Protein AF-A0A1B6K3F5-F1 (afdb_monomer_lite)

pLDDT: mean 73.96, std 19.33, range [26.72, 96.75]

InterPro domains:
  IPR009622 NADH dehydrogenase [ubiquinone] 1 alpha subcomplex assembly factor 4 [PF06784] (6-171)
  IPR009622 NADH dehydrogenase [ubiquinone] 1 alpha subcomplex assembly factor 4 [PTHR13338] (10-179)

Foldseek 3Di:
DVVVVVVVCVVVVVVVVCPPVVVVVCVQVVDPDHDDDDDDVVVVVVVVVCVVVVHDPVVVVDDDPVVVVVVVVDDDDDDPPHDPPVPPQDPVDHDPPDPDDQPDAPPNHDDDPPPDADQQDDDPVLLVVLLVVCVVCVPCSPLVVSCVVRVHDSVVSVVSNVPVHDDDPPPDDPDDPCVNDDPLVVLVVVQVVCPVDDDDPSVVVNVVVVVVCVVVDDPPDPPDDDDDPDDDDDDDDDDDDDDDDDDDD

Structure (mmCIF, N/CA/C/O backbone):
data_AF-A0A1B6K3F5-F1
#
_entry.id   AF-A0A1B6K3F5-F1
#
loop_
_atom_site.group_PDB
_atom_site.id
_atom_site.type_symbol
_atom_site.label_atom_id
_atom_site.label_alt_id
_atom_site.label_comp_id
_atom_site.label_asym_id
_atom_site.label_entity_id
_atom_site.label_seq_id
_atom_site.pdbx_PDB_ins_code
_atom_site.Cartn_x
_atom_site.Cartn_y
_atom_site.Cartn_z
_atom_site.occupancy
_atom_site.B_iso_or_equiv
_atom_site.auth_seq_id
_atom_site.auth_comp_id
_atom_site.auth_asym_id
_atom_site.auth_atom_id
_atom_site.pdbx_PDB_model_num
ATOM 1 N N . MET A 1 1 ? 7.261 36.606 -64.149 1.00 55.91 1 MET A N 1
ATOM 2 C CA . MET A 1 1 ? 8.395 37.336 -63.534 1.00 55.91 1 MET A CA 1
ATOM 3 C C . MET A 1 1 ? 8.902 36.690 -62.243 1.00 55.91 1 MET A C 1
ATOM 5 O O . MET A 1 1 ? 10.026 36.209 -62.266 1.00 55.91 1 MET A O 1
ATOM 9 N N . GLY A 1 2 ? 8.115 36.614 -61.157 1.00 60.56 2 GLY A N 1
ATOM 10 C CA . GLY A 1 2 ? 8.605 36.194 -59.825 1.00 60.56 2 GLY A CA 1
ATOM 11 C C . GLY A 1 2 ? 9.471 34.922 -59.779 1.00 60.56 2 GLY A C 1
ATOM 12 O O . GLY A 1 2 ? 10.604 34.981 -59.314 1.00 60.56 2 GLY A O 1
ATOM 13 N N . GLN A 1 3 ? 8.996 33.803 -60.342 1.00 62.81 3 GLN A N 1
ATOM 14 C CA . GLN A 1 3 ? 9.706 32.509 -60.289 1.00 62.81 3 GLN A CA 1
ATOM 15 C C . GLN A 1 3 ? 11.124 32.530 -60.895 1.00 62.81 3 GLN A C 1
ATOM 17 O O . GLN A 1 3 ? 11.999 31.801 -60.431 1.00 62.81 3 GLN A O 1
ATOM 22 N N . ILE A 1 4 ? 11.376 33.367 -61.909 1.00 68.50 4 ILE A N 1
ATOM 23 C CA . ILE A 1 4 ? 12.692 33.463 -62.567 1.00 68.50 4 ILE A CA 1
ATOM 24 C C . ILE A 1 4 ? 13.690 34.168 -61.639 1.00 68.50 4 ILE A C 1
ATOM 26 O O . ILE A 1 4 ? 14.816 33.702 -61.473 1.00 68.50 4 ILE A O 1
ATOM 30 N N . ILE A 1 5 ? 13.248 35.236 -60.969 1.00 68.69 5 ILE A N 1
ATOM 31 C CA . ILE A 1 5 ? 14.051 35.998 -60.003 1.00 68.69 5 ILE A CA 1
ATOM 32 C C . ILE A 1 5 ? 14.407 35.108 -58.805 1.00 68.69 5 ILE A C 1
ATOM 34 O O . ILE A 1 5 ? 15.572 35.038 -58.419 1.00 68.69 5 ILE A O 1
ATOM 38 N N . THR A 1 6 ? 13.439 34.351 -58.272 1.00 71.31 6 THR A N 1
ATOM 39 C CA . THR A 1 6 ? 13.687 33.387 -57.186 1.00 71.31 6 THR A CA 1
ATOM 40 C C . THR A 1 6 ? 14.697 32.313 -57.597 1.00 71.31 6 THR A C 1
ATOM 42 O O . THR A 1 6 ? 15.568 31.961 -56.804 1.00 71.31 6 THR A O 1
ATOM 45 N N . LYS A 1 7 ? 14.630 31.817 -58.842 1.00 70.25 7 LYS A N 1
ATOM 46 C CA . LYS A 1 7 ? 15.559 30.798 -59.350 1.00 70.25 7 LYS A CA 1
ATOM 47 C C . LYS A 1 7 ? 16.989 31.337 -59.456 1.00 70.25 7 LYS A C 1
ATOM 49 O O . LYS A 1 7 ? 17.898 30.707 -58.921 1.00 70.25 7 LYS A O 1
ATOM 54 N N . ILE A 1 8 ? 17.178 32.522 -60.044 1.00 74.38 8 ILE A N 1
ATOM 55 C CA . ILE A 1 8 ? 18.494 33.180 -60.155 1.00 74.38 8 ILE A CA 1
ATOM 56 C C . ILE A 1 8 ? 19.080 33.461 -58.762 1.00 74.38 8 ILE A C 1
ATOM 58 O O . ILE A 1 8 ? 20.226 33.102 -58.498 1.00 74.38 8 ILE A O 1
ATOM 62 N N . TYR A 1 9 ? 18.275 34.006 -57.843 1.00 76.44 9 TYR A N 1
ATOM 63 C CA . TYR A 1 9 ? 18.686 34.241 -56.455 1.00 76.44 9 TYR A CA 1
ATOM 64 C C . TYR A 1 9 ? 19.071 32.941 -55.731 1.00 76.44 9 TYR A C 1
ATOM 66 O O . TYR A 1 9 ? 20.056 32.903 -55.000 1.00 76.44 9 TYR A O 1
ATOM 74 N N . SER A 1 10 ? 18.338 31.844 -55.957 1.00 69.56 10 SER A N 1
ATOM 75 C CA . SER A 1 10 ? 18.656 30.551 -55.338 1.00 69.56 10 SER A CA 1
ATOM 76 C C . SER A 1 10 ? 19.972 29.940 -55.838 1.00 69.56 10 SER A C 1
ATOM 78 O O . SER A 1 10 ? 20.641 29.248 -55.071 1.00 69.56 10 SER A O 1
ATOM 80 N N . MET A 1 11 ? 20.365 30.211 -57.089 1.00 72.88 11 MET A N 1
ATOM 81 C CA . MET A 1 11 ? 21.622 29.725 -57.669 1.00 72.88 11 MET A CA 1
ATOM 82 C C . MET A 1 11 ? 22.825 30.475 -57.084 1.00 72.88 11 MET A C 1
ATOM 84 O O . MET A 1 11 ? 23.716 29.843 -56.519 1.00 72.88 11 MET A O 1
ATOM 88 N N . THR A 1 12 ? 22.803 31.811 -57.096 1.00 75.06 12 THR A N 1
ATOM 89 C CA . THR A 1 12 ? 23.897 32.628 -56.539 1.00 75.06 12 THR A CA 1
ATOM 90 C C . THR A 1 12 ? 24.011 32.481 -55.017 1.00 75.06 12 THR A C 1
ATOM 92 O O . THR A 1 12 ? 25.109 32.343 -54.478 1.00 75.06 12 THR A O 1
ATOM 95 N N . ALA A 1 13 ? 22.884 32.393 -54.298 1.00 74.88 13 ALA A N 1
ATOM 96 C CA . ALA A 1 13 ? 22.885 32.116 -52.861 1.00 74.88 13 ALA A CA 1
ATOM 97 C C . ALA A 1 13 ? 23.432 30.719 -52.514 1.00 74.88 13 ALA A C 1
ATOM 99 O O . ALA A 1 13 ? 23.876 30.505 -51.382 1.00 74.88 13 ALA A O 1
ATOM 100 N N . ARG A 1 14 ? 23.411 29.760 -53.453 1.00 68.62 14 ARG A N 1
ATOM 101 C CA . ARG A 1 14 ? 24.059 28.456 -53.273 1.00 68.62 14 ARG A CA 1
ATOM 102 C C . ARG A 1 14 ? 25.571 28.622 -53.308 1.00 68.62 14 ARG A C 1
ATOM 104 O O . ARG A 1 14 ? 26.219 28.239 -52.344 1.00 68.62 14 ARG A O 1
ATOM 111 N N . GLU A 1 15 ? 26.104 29.243 -54.355 1.00 70.94 15 GLU A N 1
ATOM 112 C CA . GLU A 1 15 ? 27.545 29.461 -54.557 1.00 70.94 15 GLU A CA 1
ATOM 113 C C . GLU A 1 15 ? 28.192 30.198 -53.375 1.00 70.94 15 GLU A C 1
ATOM 115 O O . GLU A 1 15 ? 29.193 29.730 -52.837 1.00 70.94 15 GLU A O 1
ATOM 120 N N . VAL A 1 16 ? 27.556 31.258 -52.861 1.00 73.06 16 VAL A N 1
ATOM 121 C CA . VAL A 1 16 ? 28.041 31.980 -51.666 1.00 73.06 16 VAL A CA 1
ATOM 122 C C . VAL A 1 16 ? 28.039 31.093 -50.410 1.00 73.06 16 VAL A C 1
ATOM 124 O O . VAL A 1 16 ? 28.971 31.150 -49.609 1.00 73.06 16 VAL A O 1
ATOM 127 N N . LYS A 1 17 ? 27.041 30.214 -50.237 1.00 68.31 17 LYS A N 1
ATOM 128 C CA . LYS A 1 17 ? 27.015 29.225 -49.137 1.00 68.31 17 LYS A CA 1
ATOM 129 C C . LYS A 1 17 ? 28.024 28.084 -49.324 1.00 68.31 17 LYS A C 1
ATOM 131 O O . LYS A 1 17 ? 28.327 27.397 -48.348 1.00 68.31 17 LYS A O 1
ATOM 136 N N . MET A 1 18 ? 28.501 27.858 -50.551 1.00 70.00 18 MET A N 1
ATOM 137 C CA . MET A 1 18 ? 29.489 26.830 -50.894 1.00 70.00 18 MET A CA 1
ATOM 138 C C . MET A 1 18 ? 30.945 27.320 -50.722 1.00 70.00 18 MET A C 1
ATOM 140 O O . MET A 1 18 ? 31.882 26.531 -50.856 1.00 70.00 18 MET A O 1
ATOM 144 N N . VAL A 1 19 ? 31.172 28.592 -50.374 1.00 74.38 19 VAL A N 1
ATOM 145 C CA . VAL A 1 19 ? 32.518 29.094 -50.058 1.00 74.38 19 VAL A CA 1
ATOM 146 C C . VAL A 1 19 ? 33.073 28.357 -48.831 1.00 74.38 19 VAL A C 1
ATOM 148 O O . VAL A 1 19 ? 32.431 28.288 -47.782 1.00 74.38 19 VAL A O 1
ATOM 151 N N . ASN A 1 20 ? 34.298 27.831 -48.955 1.00 76.94 20 ASN A N 1
ATOM 152 C CA . ASN A 1 20 ? 35.028 27.124 -47.894 1.00 76.94 20 ASN A CA 1
ATOM 153 C C . ASN A 1 20 ? 34.432 25.751 -47.478 1.00 76.94 20 ASN A C 1
ATOM 155 O O . ASN A 1 20 ? 34.662 25.308 -46.349 1.00 76.94 20 ASN A O 1
ATOM 159 N N . ILE A 1 21 ? 33.703 25.050 -48.371 1.00 84.50 21 ILE A N 1
ATOM 160 C CA . ILE A 1 21 ? 33.312 23.638 -48.141 1.00 84.50 21 ILE A CA 1
ATOM 161 C C . ILE A 1 21 ? 34.539 22.767 -47.920 1.00 84.50 21 ILE A C 1
ATOM 163 O O . ILE A 1 21 ? 34.519 21.968 -46.997 1.00 84.50 21 ILE A O 1
ATOM 167 N N . GLU A 1 22 ? 35.583 22.911 -48.738 1.00 82.69 22 GLU A N 1
ATOM 168 C CA . GLU A 1 22 ? 36.753 22.024 -48.722 1.00 82.69 22 GLU A CA 1
ATOM 169 C C . GLU A 1 22 ? 37.370 21.951 -47.326 1.00 82.69 22 GLU A C 1
ATOM 171 O O . GLU A 1 22 ? 37.410 20.873 -46.745 1.00 82.69 22 GLU A O 1
ATOM 176 N N . ARG A 1 23 ? 37.677 23.097 -46.702 1.00 86.38 23 ARG A N 1
ATOM 177 C CA . ARG A 1 23 ? 38.170 23.137 -45.313 1.00 86.38 23 ARG A CA 1
ATOM 178 C C . ARG A 1 23 ? 37.159 22.620 -44.285 1.00 86.38 23 ARG A C 1
ATOM 180 O O . ARG A 1 23 ? 37.555 22.142 -43.225 1.00 86.38 23 ARG A O 1
ATOM 187 N N . ARG A 1 24 ? 35.847 22.727 -44.541 1.00 86.81 24 ARG A N 1
ATOM 188 C CA . ARG A 1 24 ? 34.804 22.171 -43.655 1.00 86.81 24 ARG A CA 1
ATOM 189 C C . ARG A 1 24 ? 34.718 20.647 -43.785 1.00 86.81 24 ARG A C 1
ATOM 191 O O . ARG A 1 24 ? 34.547 19.982 -42.770 1.00 86.81 24 ARG A O 1
ATOM 198 N N . ALA A 1 25 ? 34.839 20.117 -44.999 1.00 89.25 25 ALA A N 1
ATOM 199 C CA . ALA A 1 25 ? 34.876 18.692 -45.294 1.00 89.25 25 ALA A CA 1
ATOM 200 C C . ALA A 1 25 ? 36.170 18.080 -44.751 1.00 89.25 25 ALA A C 1
ATOM 202 O O . ALA A 1 25 ? 36.101 17.152 -43.959 1.00 89.25 25 ALA A O 1
ATOM 203 N N . GLU A 1 26 ? 37.323 18.676 -45.055 1.00 89.56 26 GLU A N 1
ATOM 204 C CA . GLU A 1 26 ? 38.632 18.325 -44.503 1.00 89.56 26 GLU A CA 1
ATOM 205 C C . GLU A 1 26 ? 38.601 18.303 -42.970 1.00 89.56 26 GLU A C 1
ATOM 207 O O . GLU A 1 26 ? 38.952 17.289 -42.386 1.00 89.56 26 GLU A O 1
ATOM 212 N N . LYS A 1 27 ? 38.062 19.335 -42.299 1.00 88.69 27 LYS A N 1
ATOM 213 C CA . LYS A 1 27 ? 37.898 19.376 -40.827 1.00 88.69 27 LYS A CA 1
ATOM 214 C C . LYS A 1 27 ? 36.975 18.288 -40.246 1.00 88.69 27 LYS A C 1
ATOM 216 O O . LYS A 1 27 ? 36.971 18.077 -39.031 1.00 88.69 27 LYS A O 1
ATOM 221 N N . VAL A 1 28 ? 36.142 17.642 -41.060 1.00 86.75 28 VAL A N 1
ATOM 222 C CA . VAL A 1 28 ? 35.282 16.523 -40.636 1.00 86.75 28 VAL A CA 1
ATOM 223 C C . VAL A 1 28 ? 35.918 15.177 -40.988 1.00 86.75 28 VAL A C 1
ATOM 225 O O . VAL A 1 28 ? 35.849 14.265 -40.173 1.00 86.75 28 VAL A O 1
ATOM 228 N N . ILE A 1 29 ? 36.566 15.077 -42.150 1.00 87.31 29 ILE A N 1
ATOM 229 C CA . ILE A 1 29 ? 37.238 13.879 -42.673 1.00 87.31 29 ILE A CA 1
ATOM 230 C C . ILE A 1 29 ? 38.567 13.615 -41.947 1.00 87.31 29 ILE A C 1
ATOM 232 O O . ILE A 1 29 ? 38.922 12.462 -41.743 1.00 87.31 29 ILE A O 1
ATOM 236 N N . SER A 1 30 ? 39.279 14.655 -41.499 1.00 89.44 30 SER A N 1
ATOM 237 C CA . SER A 1 30 ? 40.531 14.540 -40.733 1.00 89.44 30 SER A CA 1
ATOM 238 C C . SER A 1 30 ? 40.339 14.131 -39.269 1.00 89.44 30 SER A C 1
ATOM 240 O O . SER A 1 30 ? 41.313 14.032 -38.525 1.00 89.44 30 SER A O 1
ATOM 242 N N . LYS A 1 31 ? 39.096 13.901 -38.831 1.00 89.94 31 LYS A N 1
ATOM 243 C CA . LYS A 1 31 ? 38.807 13.329 -37.517 1.00 89.94 31 LYS A CA 1
ATOM 244 C C . LYS A 1 31 ? 38.798 11.809 -37.624 1.00 89.94 31 LYS A C 1
ATOM 246 O O . LYS A 1 31 ? 37.964 11.265 -38.341 1.00 89.94 31 LYS A O 1
ATOM 251 N N . ASP A 1 32 ? 39.605 11.136 -36.806 1.00 89.25 32 ASP A N 1
ATOM 252 C CA . ASP A 1 32 ? 39.635 9.665 -36.716 1.00 89.25 32 ASP A CA 1
ATOM 253 C C . ASP A 1 32 ? 38.254 9.036 -36.469 1.00 89.25 32 ASP A C 1
ATOM 255 O O . ASP A 1 32 ? 37.999 7.891 -36.845 1.00 89.25 32 ASP A O 1
ATOM 259 N N . LYS A 1 33 ? 37.355 9.772 -35.800 1.00 86.69 33 LYS A N 1
ATOM 260 C CA . LYS A 1 33 ? 35.967 9.374 -35.547 1.00 86.69 33 LYS A CA 1
ATOM 261 C C . LYS A 1 33 ? 35.017 10.565 -35.721 1.00 86.69 33 LYS A C 1
ATOM 263 O O . LYS A 1 33 ? 35.361 11.684 -35.320 1.00 86.69 33 LYS A O 1
ATOM 268 N N . PRO A 1 34 ? 33.801 10.352 -36.260 1.00 85.31 34 PRO A N 1
ATOM 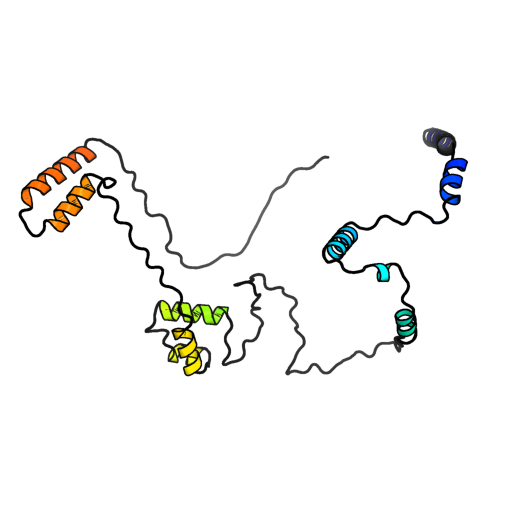269 C CA . PRO A 1 34 ? 32.770 11.381 -36.267 1.00 85.31 34 PRO A CA 1
ATOM 270 C C . PRO A 1 34 ? 32.393 11.765 -34.830 1.00 85.31 34 PRO A C 1
ATOM 272 O O . PRO A 1 34 ? 32.440 10.944 -33.914 1.00 85.31 34 PRO A O 1
ATOM 275 N N . THR A 1 35 ? 31.992 13.019 -34.629 1.00 84.31 35 THR A N 1
ATOM 276 C CA . THR A 1 35 ? 31.426 13.457 -33.345 1.00 84.31 35 THR A CA 1
ATOM 277 C C . THR A 1 35 ? 30.119 12.705 -33.080 1.00 84.31 35 THR A C 1
ATOM 279 O O . THR A 1 35 ? 29.267 12.711 -33.974 1.00 84.31 35 THR A O 1
ATOM 282 N N . PRO A 1 36 ? 29.938 12.082 -31.900 1.00 84.31 36 PRO A N 1
ATOM 283 C CA . PRO A 1 36 ? 28.708 11.371 -31.572 1.00 84.31 36 PRO A CA 1
ATOM 284 C C . PRO A 1 36 ? 27.509 12.327 -31.552 1.00 84.31 36 PRO A C 1
ATOM 286 O O . PRO A 1 36 ? 27.660 13.539 -31.372 1.00 84.31 36 PRO A O 1
ATOM 289 N N . ALA A 1 37 ? 26.313 11.773 -31.745 1.00 89.25 37 ALA A N 1
ATOM 290 C CA . ALA A 1 37 ? 25.075 12.533 -31.636 1.00 89.25 37 ALA A CA 1
ATOM 291 C C . ALA A 1 37 ? 24.885 13.069 -30.199 1.00 89.25 37 ALA A C 1
ATOM 293 O O . ALA A 1 37 ? 25.296 12.403 -29.245 1.00 89.25 37 ALA A O 1
ATOM 294 N N . PRO A 1 38 ? 24.260 14.248 -30.019 1.00 91.06 38 PRO A N 1
ATOM 295 C CA . PRO A 1 38 ? 23.901 14.735 -28.692 1.00 91.06 38 PRO A CA 1
ATOM 296 C C . PRO A 1 38 ? 22.903 13.781 -28.022 1.00 91.06 38 PRO A C 1
ATOM 298 O O . PRO A 1 38 ? 22.001 13.251 -28.672 1.00 91.06 38 PRO A O 1
ATOM 301 N N . MET A 1 39 ? 23.064 13.576 -26.715 1.00 89.75 39 MET A N 1
ATOM 302 C CA . MET A 1 39 ? 22.190 12.710 -25.922 1.00 89.75 39 MET A CA 1
ATOM 303 C C . MET A 1 39 ? 20.899 13.434 -25.522 1.00 89.75 39 MET A C 1
ATOM 305 O O . MET A 1 39 ? 20.864 14.661 -25.416 1.00 89.75 39 MET A O 1
ATOM 309 N N . TYR A 1 40 ? 19.830 12.672 -25.290 1.00 95.00 40 TYR A N 1
ATOM 310 C CA . TYR A 1 40 ? 18.540 13.215 -24.862 1.00 95.00 40 TYR A CA 1
ATOM 311 C C . TYR A 1 40 ? 18.584 13.642 -23.375 1.00 95.00 40 TYR A C 1
ATOM 313 O O . TYR A 1 40 ? 19.223 12.959 -22.570 1.00 95.00 40 TYR A O 1
ATOM 321 N N . PRO A 1 41 ? 17.914 14.741 -22.965 1.00 94.19 41 PRO A N 1
ATOM 322 C CA . PRO A 1 41 ? 18.023 15.295 -21.612 1.00 94.19 41 PRO A CA 1
ATOM 323 C C . PRO A 1 41 ? 17.647 14.356 -20.455 1.00 94.19 41 PRO A C 1
ATOM 325 O O . PRO A 1 41 ? 18.186 14.545 -19.369 1.00 94.19 41 PRO A O 1
ATOM 328 N N . SER A 1 42 ? 16.769 13.355 -20.628 1.00 94.56 42 SER A N 1
ATOM 329 C CA . SER A 1 42 ? 16.527 12.377 -19.546 1.00 94.56 42 SER A CA 1
ATOM 330 C C . SER A 1 42 ? 17.732 11.459 -19.333 1.00 94.56 42 SER A C 1
ATOM 332 O O . SER A 1 42 ? 18.166 11.285 -18.201 1.00 94.56 42 SER A O 1
ATOM 334 N N . THR A 1 43 ? 18.344 10.971 -20.415 1.00 90.75 43 THR A N 1
ATOM 335 C CA . THR A 1 43 ? 19.534 10.111 -20.364 1.00 90.75 43 THR A CA 1
ATOM 336 C C . THR A 1 43 ? 20.733 10.833 -19.747 1.00 90.75 43 THR A C 1
ATOM 338 O O . THR A 1 43 ? 21.540 10.213 -19.065 1.00 90.75 43 THR A O 1
ATOM 341 N N . ILE A 1 44 ? 20.846 12.154 -19.940 1.00 91.88 44 ILE A N 1
ATOM 342 C CA . ILE A 1 44 ? 21.878 12.968 -19.277 1.00 91.88 44 ILE A CA 1
ATOM 343 C C . ILE A 1 44 ? 21.677 12.946 -17.753 1.00 91.88 44 ILE A C 1
ATOM 345 O O . ILE A 1 44 ? 22.614 12.608 -17.036 1.00 91.88 44 ILE A O 1
ATOM 349 N N . LYS A 1 45 ? 20.452 13.198 -17.268 1.00 93.81 45 LYS A N 1
ATOM 350 C CA . LYS A 1 45 ? 20.116 13.158 -15.831 1.00 93.81 45 LYS A CA 1
ATOM 351 C C . LYS A 1 45 ? 20.317 11.774 -15.208 1.00 93.81 45 LYS A C 1
ATOM 353 O O . LYS A 1 45 ? 20.779 11.663 -14.079 1.00 93.81 45 LYS A O 1
ATOM 358 N N . GLU A 1 46 ? 19.976 10.715 -15.939 1.00 92.06 46 GLU A N 1
ATOM 359 C CA . GLU A 1 46 ? 20.205 9.332 -15.504 1.00 92.06 46 GLU A CA 1
ATOM 360 C C . GLU A 1 46 ? 21.706 9.032 -15.374 1.00 92.06 46 GLU A C 1
ATOM 362 O O . GLU A 1 46 ? 22.136 8.480 -14.365 1.00 92.06 46 GLU A O 1
ATOM 367 N N . LEU A 1 47 ? 22.526 9.458 -16.342 1.00 89.94 47 LEU A N 1
ATOM 368 C CA . LEU A 1 47 ? 23.984 9.313 -16.272 1.00 89.94 47 LEU A CA 1
ATOM 369 C C . LEU A 1 47 ? 24.630 10.186 -15.188 1.00 89.94 47 LEU A C 1
ATOM 371 O O . LEU A 1 47 ? 25.664 9.800 -14.649 1.00 89.94 47 LEU A O 1
ATOM 375 N N . GLU A 1 48 ? 24.067 11.353 -14.877 1.00 91.81 48 GLU A N 1
ATOM 376 C CA . GLU A 1 48 ? 24.485 12.183 -13.740 1.00 91.81 48 GLU A CA 1
ATOM 377 C C . GLU A 1 48 ? 24.219 11.451 -12.420 1.00 91.81 48 GLU A C 1
ATOM 379 O O . GLU A 1 48 ? 25.157 11.221 -11.657 1.00 91.81 48 GLU A O 1
ATOM 384 N N . ARG A 1 49 ? 22.997 10.945 -12.220 1.00 92.56 49 ARG A N 1
ATOM 385 C CA . ARG A 1 49 ? 22.633 10.145 -11.043 1.00 92.56 49 ARG A CA 1
ATOM 386 C C . ARG A 1 49 ? 23.505 8.893 -10.874 1.00 92.56 49 ARG A C 1
ATOM 388 O O . ARG A 1 49 ? 23.987 8.623 -9.780 1.00 92.56 49 ARG A O 1
ATOM 395 N N . LEU A 1 50 ? 23.755 8.135 -11.945 1.00 90.38 50 LEU A N 1
ATOM 396 C CA . LEU A 1 50 ? 24.602 6.933 -11.877 1.00 90.38 50 LEU A CA 1
ATOM 397 C C . LEU A 1 50 ? 26.062 7.257 -11.504 1.00 90.38 50 LEU A C 1
ATOM 399 O O . LEU A 1 50 ? 26.724 6.439 -10.865 1.00 90.38 50 LEU A O 1
ATOM 403 N N . LYS A 1 51 ? 26.561 8.453 -11.855 1.00 89.19 51 LYS A N 1
ATOM 404 C CA . LYS A 1 51 ? 27.879 8.944 -11.415 1.00 89.19 51 LYS A CA 1
ATOM 405 C C . LYS A 1 51 ? 27.881 9.353 -9.944 1.00 89.19 51 LYS A C 1
ATOM 407 O O . LYS A 1 51 ? 28.861 9.073 -9.260 1.00 89.19 51 LYS A O 1
ATOM 412 N N . GLU A 1 52 ? 26.813 9.988 -9.458 1.00 91.62 52 GLU A N 1
ATOM 413 C CA . GLU A 1 52 ? 26.634 10.304 -8.031 1.00 91.62 52 GLU A CA 1
ATOM 414 C C . GLU A 1 52 ? 26.612 9.025 -7.179 1.00 91.62 52 GLU A C 1
ATOM 416 O O . GLU A 1 52 ? 27.277 8.955 -6.148 1.00 91.62 52 GLU A O 1
ATOM 421 N N . GLU A 1 53 ? 25.933 7.979 -7.661 1.00 91.31 53 GLU A N 1
ATOM 422 C CA . GLU A 1 53 ? 25.874 6.645 -7.042 1.00 91.31 53 GLU A CA 1
ATOM 423 C C . GLU A 1 53 ? 27.173 5.813 -7.231 1.00 91.31 53 GLU A C 1
ATOM 425 O O . GLU A 1 53 ? 27.252 4.680 -6.759 1.00 91.31 53 GLU A O 1
ATOM 430 N N . GLN A 1 54 ? 28.207 6.359 -7.893 1.00 86.38 54 GLN A N 1
ATOM 431 C CA . GLN A 1 54 ? 29.494 5.705 -8.216 1.00 86.38 54 GLN A CA 1
ATOM 432 C C . GLN A 1 54 ? 29.376 4.369 -8.982 1.00 86.38 54 GLN A C 1
ATOM 434 O O . GLN A 1 54 ? 30.258 3.509 -8.915 1.00 86.38 54 GLN A O 1
ATOM 439 N N . ILE A 1 55 ? 28.305 4.190 -9.758 1.00 85.69 55 ILE A N 1
ATOM 440 C CA . ILE A 1 55 ? 28.059 2.971 -10.531 1.00 85.69 55 ILE A CA 1
ATOM 441 C C . ILE A 1 55 ? 28.875 3.012 -11.831 1.00 85.69 55 ILE A C 1
ATOM 443 O O . ILE A 1 55 ? 28.810 3.970 -12.601 1.00 85.69 55 ILE A O 1
ATOM 447 N N . SER A 1 56 ? 29.640 1.949 -12.110 1.00 84.00 56 SER A N 1
ATOM 448 C CA . SER A 1 56 ? 30.443 1.867 -13.337 1.00 84.00 56 SER A CA 1
ATOM 449 C C . SER A 1 56 ? 29.565 1.725 -14.582 1.00 84.00 56 SER A C 1
ATOM 451 O O . SER A 1 56 ? 28.932 0.693 -14.810 1.00 84.00 56 SER A O 1
ATOM 453 N N . THR A 1 57 ? 29.583 2.750 -15.434 1.00 83.19 57 THR A N 1
ATOM 454 C CA . THR A 1 57 ? 28.888 2.771 -16.729 1.00 83.19 57 THR A CA 1
ATOM 455 C C . THR A 1 57 ? 29.749 2.274 -17.895 1.00 83.19 57 THR A C 1
ATOM 457 O O . THR A 1 57 ? 29.263 2.201 -19.020 1.00 83.19 57 THR A O 1
ATOM 460 N N . GLU A 1 58 ? 31.011 1.883 -17.666 1.00 84.50 58 GLU A N 1
ATOM 461 C CA . GLU A 1 58 ? 31.950 1.463 -18.727 1.00 84.50 58 GLU A CA 1
ATOM 462 C C . GLU A 1 58 ? 31.482 0.259 -19.561 1.00 84.50 58 GLU A C 1
ATOM 464 O O . GLU A 1 58 ? 31.972 0.030 -20.670 1.00 84.50 58 GLU A O 1
ATOM 469 N N . HIS A 1 59 ? 30.574 -0.543 -19.007 1.00 83.56 59 HIS A N 1
ATOM 470 C CA . HIS A 1 59 ? 29.988 -1.699 -19.676 1.00 83.56 59 HIS A CA 1
ATOM 471 C C . HIS A 1 59 ? 28.953 -1.306 -20.742 1.00 83.56 59 HIS A C 1
ATOM 473 O O . HIS A 1 59 ? 28.669 -2.116 -21.616 1.00 83.56 59 HIS A O 1
ATOM 479 N N . LEU A 1 60 ? 28.421 -0.077 -20.709 1.00 82.19 60 LEU A N 1
ATOM 480 C CA . LEU A 1 60 ? 27.437 0.411 -21.684 1.00 82.19 60 LEU A CA 1
ATOM 481 C C . LEU A 1 60 ? 28.083 0.744 -23.040 1.00 82.19 60 LEU A C 1
ATOM 483 O O . LEU A 1 60 ? 27.491 0.490 -24.086 1.00 82.19 60 LEU A O 1
ATOM 487 N N . ASP A 1 61 ? 29.321 1.248 -23.028 1.00 82.75 61 ASP A N 1
ATOM 488 C CA . ASP A 1 61 ? 30.072 1.624 -24.238 1.00 82.75 61 ASP A CA 1
ATOM 489 C C . ASP A 1 61 ? 30.741 0.427 -24.945 1.00 82.75 61 ASP A C 1
ATOM 491 O O . ASP A 1 61 ? 31.300 0.562 -26.038 1.00 82.75 61 ASP A O 1
ATOM 495 N N . LYS A 1 62 ? 30.735 -0.757 -24.318 1.00 88.12 62 LYS A N 1
ATOM 496 C CA . LYS A 1 62 ? 31.452 -1.956 -24.776 1.00 88.12 62 LYS A CA 1
ATOM 497 C C . LYS A 1 62 ? 30.457 -3.071 -25.091 1.00 88.12 62 LYS A C 1
ATOM 499 O O . LYS A 1 62 ? 29.596 -3.402 -24.288 1.00 88.12 62 LYS A O 1
ATOM 504 N N . LYS A 1 63 ? 30.612 -3.725 -26.247 1.00 88.62 63 LYS A N 1
ATOM 505 C CA . LYS A 1 63 ? 29.785 -4.888 -26.598 1.00 88.62 63 LYS A CA 1
ATOM 506 C C . LYS A 1 63 ? 30.098 -6.080 -25.683 1.00 88.62 63 LYS A C 1
ATOM 508 O O . LYS A 1 63 ? 31.190 -6.644 -25.771 1.00 88.62 63 LYS A O 1
ATOM 513 N N . ASP A 1 64 ? 29.118 -6.516 -24.895 1.00 92.38 64 ASP A N 1
ATOM 514 C CA . ASP A 1 64 ? 29.171 -7.798 -24.188 1.00 92.38 64 ASP A CA 1
ATOM 515 C C . ASP A 1 64 ? 29.068 -8.965 -25.189 1.00 92.38 64 ASP A C 1
ATOM 517 O O . ASP A 1 64 ? 28.093 -9.104 -25.933 1.00 92.38 64 ASP A O 1
ATOM 521 N N . LYS A 1 65 ? 30.109 -9.803 -25.223 1.00 93.94 65 LYS A N 1
ATOM 522 C CA . LYS A 1 65 ? 30.192 -10.982 -26.095 1.00 93.94 65 LYS A CA 1
ATOM 523 C C . LYS A 1 65 ? 29.327 -12.141 -25.597 1.00 93.94 65 LYS A C 1
ATOM 525 O O . LYS A 1 65 ? 28.770 -12.865 -26.415 1.00 93.94 65 LYS A O 1
ATOM 530 N N . GLN A 1 66 ? 29.212 -12.315 -24.281 1.00 93.50 66 GLN A N 1
ATOM 531 C CA . GLN A 1 66 ? 28.460 -13.413 -23.679 1.00 93.50 66 GLN A CA 1
ATOM 532 C C . GLN A 1 66 ? 26.959 -13.207 -23.905 1.00 93.50 66 GLN A C 1
ATOM 534 O O . GLN A 1 66 ? 26.268 -14.119 -24.361 1.00 93.50 66 GLN A O 1
ATOM 539 N N . LEU A 1 67 ? 26.472 -11.983 -23.679 1.00 90.75 67 LEU A N 1
ATOM 540 C CA . LEU A 1 67 ? 25.087 -11.619 -23.969 1.00 90.75 67 LEU A CA 1
ATOM 541 C C . LEU A 1 67 ? 24.765 -11.729 -25.472 1.00 90.75 67 LEU A C 1
ATOM 543 O O . LEU A 1 67 ? 23.733 -12.287 -25.833 1.00 90.75 67 LEU A O 1
ATOM 547 N N . ASP A 1 68 ? 25.664 -11.279 -26.355 1.00 91.94 68 ASP A N 1
ATOM 548 C CA . ASP A 1 68 ? 25.514 -11.410 -27.815 1.00 91.94 68 ASP A CA 1
ATOM 549 C C . ASP A 1 68 ? 25.423 -12.874 -28.283 1.00 91.94 68 ASP A C 1
ATOM 551 O O . ASP A 1 68 ? 24.707 -13.181 -29.236 1.00 91.94 68 ASP A O 1
ATOM 555 N N . GLU A 1 69 ? 26.113 -13.803 -27.620 1.00 94.38 69 GLU A N 1
ATOM 556 C CA . GLU A 1 69 ? 25.948 -15.236 -27.871 1.00 94.38 69 GLU A CA 1
ATOM 557 C C . GLU A 1 69 ? 24.623 -15.794 -27.345 1.00 94.38 69 GLU A C 1
ATOM 559 O O . GLU A 1 69 ? 24.007 -16.621 -28.020 1.00 94.38 69 GLU A O 1
ATOM 564 N N . TYR A 1 70 ? 24.176 -15.378 -26.158 1.00 93.19 70 TYR A N 1
ATOM 565 C CA . TYR A 1 70 ? 22.895 -15.821 -25.604 1.00 93.19 70 TYR A CA 1
ATOM 566 C C . TYR A 1 70 ? 21.716 -15.333 -26.450 1.00 93.19 70 TYR A C 1
ATOM 568 O O . TYR A 1 70 ? 20.838 -16.128 -26.775 1.00 93.19 70 TYR A O 1
ATOM 576 N N . LEU A 1 71 ? 21.736 -14.077 -26.903 1.00 89.12 71 LEU A N 1
ATOM 577 C CA . LEU A 1 71 ? 20.692 -13.517 -27.766 1.00 89.12 71 LEU A CA 1
ATOM 578 C C . LEU A 1 71 ? 20.603 -14.215 -29.135 1.00 89.12 71 LEU A C 1
ATOM 580 O O . LEU A 1 71 ? 19.514 -14.333 -29.682 1.00 89.12 71 LEU A O 1
ATOM 584 N N . LYS A 1 72 ? 21.710 -14.749 -29.671 1.00 89.38 72 LYS A N 1
ATOM 585 C CA . LYS A 1 72 ? 21.684 -15.591 -30.887 1.00 89.38 72 LYS A CA 1
ATOM 586 C C . LYS A 1 72 ? 21.115 -16.990 -30.640 1.00 89.38 72 LYS A C 1
ATOM 588 O O . LYS A 1 72 ? 20.565 -17.590 -31.558 1.00 89.38 72 LYS A O 1
ATOM 593 N N . LYS A 1 73 ? 21.279 -17.528 -29.426 1.00 89.19 73 LYS A N 1
ATOM 594 C CA . LYS A 1 73 ? 20.752 -18.845 -29.023 1.00 89.19 73 LYS A CA 1
ATOM 595 C C . LYS A 1 73 ? 19.248 -18.773 -28.722 1.00 89.19 73 LYS A C 1
ATOM 597 O O . LYS A 1 73 ? 18.530 -19.721 -29.021 1.00 89.19 73 LYS A O 1
ATOM 602 N N . VAL A 1 74 ? 18.768 -17.653 -28.176 1.00 80.75 74 VAL A N 1
ATOM 603 C CA . VAL A 1 74 ? 17.346 -17.399 -27.892 1.00 80.75 74 VAL A CA 1
ATOM 604 C C . VAL A 1 74 ? 16.659 -16.799 -29.123 1.00 80.75 74 VAL A C 1
ATOM 606 O O . VAL A 1 74 ? 16.439 -15.594 -29.212 1.00 80.75 74 VAL A O 1
ATOM 609 N N . TYR A 1 75 ? 16.292 -17.655 -30.077 1.00 73.75 75 TYR A N 1
ATOM 610 C CA . TYR A 1 75 ? 15.380 -17.287 -31.161 1.00 73.75 75 TYR A CA 1
ATOM 611 C C . TYR A 1 75 ? 13.951 -17.718 -30.815 1.00 73.75 75 TYR A C 1
ATOM 613 O O . TYR A 1 75 ? 13.706 -18.849 -30.395 1.00 73.75 75 TYR A O 1
ATOM 621 N N . VAL A 1 76 ? 12.983 -16.821 -31.012 1.00 71.50 76 VAL A N 1
ATOM 622 C CA . VAL A 1 76 ? 11.562 -17.163 -30.890 1.00 71.50 76 VAL A CA 1
ATOM 623 C C . VAL A 1 76 ? 11.098 -17.705 -32.237 1.00 71.50 76 VAL A C 1
ATOM 625 O O . VAL A 1 76 ? 10.850 -16.944 -33.168 1.00 71.50 76 VAL A O 1
ATOM 628 N N . SER A 1 77 ? 10.984 -19.028 -32.352 1.00 69.31 77 SER A N 1
ATOM 629 C CA . SER A 1 77 ? 10.258 -19.632 -33.469 1.00 69.31 77 SER A CA 1
ATOM 630 C C . SER A 1 77 ? 8.760 -19.465 -33.214 1.00 69.31 77 SER A C 1
ATOM 632 O O . SER A 1 77 ? 8.168 -20.211 -32.437 1.00 69.31 77 SER A O 1
ATOM 634 N N . THR A 1 78 ? 8.154 -18.447 -33.824 1.00 65.00 78 THR A N 1
ATOM 635 C CA . THR A 1 78 ? 6.696 -18.313 -33.897 1.00 65.00 78 THR A CA 1
ATOM 636 C C . THR A 1 78 ? 6.173 -19.184 -35.042 1.00 65.00 78 THR A C 1
ATOM 638 O O . THR A 1 78 ? 6.394 -18.824 -36.202 1.00 65.00 78 THR A O 1
ATOM 641 N N . PRO A 1 79 ? 5.474 -20.304 -34.780 1.00 68.25 79 PRO A N 1
ATOM 642 C CA . PRO A 1 79 ? 4.615 -20.889 -35.796 1.00 68.25 79 PRO A CA 1
ATOM 643 C C . PRO A 1 79 ? 3.463 -19.911 -36.053 1.00 68.25 79 PRO A C 1
ATOM 645 O O . PRO A 1 79 ? 2.679 -19.620 -35.149 1.00 68.25 79 PRO A O 1
ATOM 648 N N . ASP A 1 80 ? 3.379 -19.385 -37.272 1.00 67.62 80 ASP A N 1
ATOM 649 C CA . ASP A 1 80 ? 2.214 -18.618 -37.707 1.00 67.62 80 ASP A CA 1
ATOM 650 C C . ASP A 1 80 ? 1.070 -19.584 -38.082 1.00 67.62 80 ASP A C 1
ATOM 652 O O . ASP A 1 80 ? 1.322 -20.572 -38.780 1.00 67.62 80 ASP A O 1
ATOM 656 N N . PRO A 1 81 ? -0.189 -19.321 -37.681 1.00 65.81 81 PRO A N 1
ATOM 657 C CA . PRO A 1 81 ? -0.631 -18.266 -36.774 1.00 65.81 81 PRO A CA 1
ATOM 658 C C . PRO A 1 81 ? -0.513 -18.698 -35.305 1.00 65.81 81 PRO A C 1
ATOM 660 O O . PRO A 1 81 ? -0.705 -19.869 -34.969 1.00 65.81 81 PRO A O 1
ATOM 663 N N . ALA A 1 82 ? -0.295 -17.729 -34.411 1.00 63.12 82 ALA A N 1
ATOM 664 C CA . ALA A 1 82 ? -0.283 -17.975 -32.972 1.00 63.12 82 ALA A CA 1
ATOM 665 C C . ALA A 1 82 ? -1.545 -18.752 -32.530 1.00 63.12 82 ALA A C 1
ATOM 667 O O . ALA A 1 82 ? -2.662 -18.301 -32.820 1.00 63.12 82 ALA A O 1
ATOM 668 N N . PRO A 1 83 ? -1.414 -19.883 -31.804 1.00 60.88 83 PRO A N 1
ATOM 669 C CA . PRO A 1 83 ? -2.575 -20.526 -31.216 1.00 60.88 83 PRO A CA 1
ATOM 670 C C . PRO A 1 83 ? -3.229 -19.509 -30.286 1.00 60.88 83 PRO A C 1
ATOM 672 O O . PRO A 1 83 ? -2.565 -18.969 -29.396 1.00 60.88 83 PRO A O 1
ATOM 675 N N . LYS A 1 84 ? -4.524 -19.233 -30.496 1.00 62.22 84 LYS A N 1
ATOM 676 C CA . LYS A 1 84 ? -5.323 -18.455 -29.546 1.00 62.22 84 LYS A CA 1
ATOM 677 C C . LYS A 1 84 ? -5.169 -19.143 -28.203 1.00 62.22 84 LYS A C 1
ATOM 679 O O . LYS A 1 84 ? -5.702 -20.232 -28.009 1.00 62.22 84 LYS A O 1
ATOM 684 N N . SER A 1 85 ? -4.380 -18.554 -27.307 1.00 59.47 85 SER A N 1
ATOM 685 C CA . SER A 1 85 ? -4.125 -19.170 -26.019 1.00 59.47 85 SER A CA 1
ATOM 686 C C . SER A 1 85 ? -5.342 -18.924 -25.142 1.00 59.47 85 SER A C 1
ATOM 688 O O . SER A 1 85 ? -5.337 -18.042 -24.282 1.00 59.47 85 SER A O 1
ATOM 690 N N . GLU A 1 86 ? -6.371 -19.736 -25.366 1.00 63.25 86 GLU A N 1
ATOM 691 C CA . GLU A 1 86 ? -7.426 -20.066 -24.416 1.00 63.25 86 GLU A CA 1
ATOM 692 C C . GLU A 1 86 ? -6.770 -20.811 -23.245 1.00 63.25 86 GLU A C 1
ATOM 694 O O . GLU A 1 86 ? -6.997 -21.991 -22.992 1.00 63.25 86 GLU A O 1
ATOM 699 N N . ARG A 1 87 ? -5.869 -20.111 -22.540 1.00 63.31 87 ARG A N 1
ATOM 700 C CA . ARG A 1 87 ? -5.402 -20.532 -21.227 1.00 63.31 87 ARG A CA 1
ATOM 701 C C . ARG A 1 87 ? -6.670 -20.592 -20.383 1.00 63.31 87 ARG A C 1
ATOM 703 O O . ARG A 1 87 ? -7.351 -19.565 -20.317 1.00 63.31 87 ARG A O 1
ATOM 710 N N . PRO A 1 88 ? -7.014 -21.740 -19.779 1.00 66.56 88 PRO A N 1
ATOM 711 C CA . PRO A 1 88 ? -8.202 -21.820 -18.950 1.00 66.56 88 PRO A CA 1
ATOM 712 C C . PRO A 1 88 ? -8.065 -20.767 -17.851 1.00 66.56 88 PRO A C 1
ATOM 714 O O . PRO A 1 88 ? -7.119 -20.802 -17.060 1.00 66.56 88 PRO A O 1
ATOM 717 N N . VAL A 1 89 ? -8.965 -19.783 -17.860 1.00 67.81 89 VAL A N 1
ATOM 718 C CA . VAL A 1 89 ? -9.011 -18.754 -16.822 1.00 67.81 89 VAL A CA 1
ATOM 719 C C . VAL A 1 89 ? -9.338 -19.488 -15.533 1.00 67.81 89 VAL A C 1
ATOM 721 O O . VAL A 1 89 ? -10.422 -20.054 -15.416 1.00 67.81 89 VAL A O 1
ATOM 724 N N . ASN A 1 90 ? -8.391 -19.533 -14.595 1.00 76.31 90 ASN A N 1
ATOM 725 C CA . ASN A 1 90 ? -8.639 -20.166 -13.309 1.00 76.31 90 ASN A CA 1
ATOM 726 C C . ASN A 1 90 ? -9.724 -19.346 -12.583 1.00 76.31 90 ASN A C 1
ATOM 728 O O . ASN A 1 90 ? -9.455 -18.184 -12.267 1.00 76.31 90 ASN A O 1
ATOM 732 N N . PRO A 1 91 ? -10.921 -19.903 -12.312 1.00 76.12 91 PRO A N 1
ATOM 733 C CA . PRO A 1 91 ? -11.995 -19.158 -11.662 1.00 76.12 91 PRO A CA 1
ATOM 734 C C . PRO A 1 91 ? -11.640 -18.742 -10.227 1.00 76.12 91 PRO A C 1
ATOM 736 O O . PRO A 1 91 ? -12.174 -17.751 -9.742 1.00 76.12 91 PRO A O 1
ATOM 739 N N . GLU A 1 92 ? -10.710 -19.439 -9.564 1.00 79.56 92 GLU A N 1
ATOM 740 C CA . GLU A 1 92 ? -10.210 -19.074 -8.230 1.00 79.56 92 GLU A CA 1
ATOM 741 C C . GLU A 1 92 ? -9.193 -17.922 -8.264 1.00 79.56 92 GLU A C 1
ATOM 743 O O . GLU A 1 92 ? -8.911 -17.302 -7.240 1.00 79.56 92 GLU A O 1
ATOM 748 N N . ARG A 1 93 ? -8.607 -17.637 -9.434 1.00 74.81 93 ARG A N 1
ATOM 749 C CA . ARG A 1 93 ? -7.604 -16.580 -9.612 1.00 74.81 93 ARG A CA 1
ATOM 750 C C . ARG A 1 93 ? -7.751 -15.913 -10.985 1.00 74.81 93 ARG A C 1
ATOM 752 O O . ARG A 1 93 ? -6.874 -16.089 -11.841 1.00 74.81 93 ARG A O 1
ATOM 759 N N . PRO A 1 94 ? -8.847 -15.164 -11.213 1.00 78.06 94 PRO A N 1
ATOM 760 C CA . PRO A 1 94 ? -9.016 -14.389 -12.433 1.00 78.06 94 PRO A CA 1
ATOM 761 C C . PRO A 1 94 ? -7.885 -13.362 -12.575 1.00 78.06 94 PRO A C 1
ATOM 763 O O . PRO A 1 94 ? -7.294 -12.908 -11.593 1.00 78.06 94 PRO A O 1
ATOM 766 N N . LEU A 1 95 ? -7.581 -12.986 -13.816 1.00 78.62 95 LEU A N 1
ATOM 767 C CA . LEU A 1 95 ? -6.747 -11.811 -14.066 1.00 78.62 95 LEU A CA 1
ATOM 768 C C . LEU A 1 95 ? -7.503 -10.553 -13.604 1.00 78.62 95 LEU A C 1
ATOM 770 O O . LEU A 1 95 ? -8.727 -10.523 -13.744 1.00 78.62 95 LEU A O 1
ATOM 774 N N . PRO A 1 96 ? -6.812 -9.514 -13.098 1.00 75.06 96 PRO A N 1
ATOM 775 C CA . PRO A 1 96 ? -7.453 -8.233 -12.819 1.00 75.06 96 PRO A CA 1
ATOM 776 C C . PRO A 1 96 ? -8.077 -7.693 -14.112 1.00 75.06 96 PRO A C 1
ATOM 778 O O . PRO A 1 96 ? -7.385 -7.478 -15.109 1.00 75.06 96 PRO A O 1
ATOM 781 N N . LEU A 1 97 ? -9.404 -7.552 -14.104 1.00 77.06 97 LEU A N 1
ATOM 782 C CA . LEU A 1 97 ? -10.194 -7.080 -15.247 1.00 77.06 97 LEU A CA 1
ATOM 783 C C . LEU A 1 97 ? -10.272 -5.553 -15.295 1.00 77.06 97 LEU A C 1
ATOM 785 O O . LEU A 1 97 ? -10.396 -4.973 -16.376 1.00 77.06 97 LEU A O 1
ATOM 789 N N . SER A 1 98 ? -10.205 -4.915 -14.128 1.00 75.75 98 SER A N 1
ATOM 790 C CA . SER A 1 98 ? -10.234 -3.467 -14.005 1.00 75.75 98 SER A CA 1
ATOM 791 C C . SER A 1 98 ? -8.936 -2.836 -14.485 1.00 75.75 98 SER A C 1
ATOM 793 O O . SER A 1 98 ? -7.845 -3.405 -14.397 1.00 75.75 98 SER A O 1
ATOM 795 N N . ARG A 1 99 ? -9.086 -1.636 -15.037 1.00 77.38 99 ARG A N 1
ATOM 796 C CA . ARG A 1 99 ? -7.999 -0.768 -15.501 1.00 77.38 99 ARG A CA 1
ATOM 797 C C . ARG A 1 99 ? -8.126 0.633 -14.905 1.00 77.38 99 ARG A C 1
ATOM 799 O O . ARG A 1 99 ? -7.539 1.572 -15.439 1.00 77.38 99 ARG A O 1
ATOM 806 N N . HIS A 1 100 ? -8.941 0.768 -13.862 1.00 77.00 100 HIS A N 1
ATOM 807 C CA . HIS A 1 100 ? -9.090 2.005 -13.119 1.00 77.00 100 HIS A CA 1
ATOM 808 C C . HIS A 1 100 ? -7.870 2.207 -12.216 1.00 77.00 100 HIS A C 1
ATOM 810 O O . HIS A 1 100 ? -7.265 1.248 -11.739 1.00 77.00 100 HIS A O 1
ATOM 816 N N . THR A 1 101 ? -7.491 3.467 -12.034 1.00 71.44 101 THR A N 1
ATOM 817 C CA . THR A 1 101 ? -6.521 3.885 -11.023 1.00 71.44 101 THR A CA 1
ATOM 818 C C . THR A 1 101 ? -7.331 4.492 -9.893 1.00 71.44 101 THR A C 1
ATOM 820 O O . THR A 1 101 ? -8.134 5.385 -10.162 1.00 71.44 101 THR A O 1
ATOM 823 N N . ASP A 1 102 ? -7.138 4.027 -8.662 1.00 72.12 102 ASP A N 1
ATOM 824 C CA . ASP A 1 102 ? -7.812 4.617 -7.507 1.00 72.12 102 ASP A CA 1
ATOM 825 C C . ASP A 1 102 ? -7.364 6.076 -7.337 1.00 72.12 102 ASP A C 1
ATOM 827 O O . ASP A 1 102 ? -6.166 6.371 -7.308 1.00 72.12 102 ASP A O 1
ATOM 831 N N . GLU A 1 103 ? -8.323 7.002 -7.265 1.00 69.19 103 GLU A N 1
ATOM 832 C CA . GLU A 1 103 ? -8.030 8.441 -7.195 1.00 69.19 103 GLU A CA 1
ATOM 833 C C . GLU A 1 103 ? -7.555 8.878 -5.798 1.00 69.19 103 GLU A C 1
ATOM 835 O O . GLU A 1 103 ? -6.863 9.889 -5.669 1.00 69.19 103 GLU A O 1
ATOM 840 N N . GLU A 1 104 ? -7.892 8.115 -4.751 1.00 72.75 104 GLU A N 1
ATOM 841 C CA . GLU A 1 104 ? -7.594 8.450 -3.358 1.00 72.75 104 GLU A CA 1
ATOM 842 C C . GLU A 1 104 ? -6.525 7.524 -2.750 1.00 72.75 104 GLU A C 1
ATOM 844 O O . GLU A 1 104 ? -6.733 6.331 -2.536 1.00 72.75 104 GLU A O 1
ATOM 849 N N . VAL A 1 105 ? -5.366 8.102 -2.420 1.00 76.69 105 VAL A N 1
ATOM 850 C CA . VAL A 1 105 ? -4.264 7.419 -1.723 1.00 76.69 105 VAL A CA 1
ATOM 851 C C . VAL A 1 105 ? -4.300 7.796 -0.240 1.00 76.69 105 VAL A C 1
ATOM 853 O O . VAL A 1 105 ? -3.559 8.671 0.219 1.00 76.69 105 VAL A O 1
ATOM 856 N N . THR A 1 106 ? -5.179 7.161 0.535 1.00 74.00 106 THR A N 1
ATOM 857 C CA . THR A 1 106 ? -5.257 7.401 1.983 1.00 74.00 106 THR A CA 1
ATOM 858 C C . THR A 1 106 ? -4.055 6.763 2.702 1.00 74.00 106 THR A C 1
ATOM 860 O O . THR A 1 106 ? -3.648 5.643 2.412 1.00 74.00 106 THR A O 1
ATOM 863 N N . TYR A 1 107 ? -3.447 7.471 3.659 1.00 79.00 107 TYR A N 1
ATOM 864 C CA . TYR A 1 107 ? -2.302 6.980 4.456 1.00 79.00 107 TYR A CA 1
ATOM 865 C C . TYR A 1 107 ? -1.044 6.567 3.656 1.00 79.00 107 TYR A C 1
ATOM 867 O O . TYR A 1 107 ? -0.180 5.867 4.183 1.00 79.00 107 TYR A O 1
ATOM 875 N N . GLY A 1 108 ? -0.899 7.021 2.404 1.00 80.12 108 GLY A N 1
ATOM 876 C CA . GLY A 1 108 ? 0.269 6.723 1.562 1.00 80.12 108 GLY A CA 1
ATOM 877 C C . GLY A 1 108 ? 0.218 5.373 0.833 1.00 80.12 108 GLY A C 1
ATOM 878 O O . GLY A 1 108 ? 1.220 4.971 0.244 1.00 80.12 108 GLY A O 1
ATOM 879 N N . TYR A 1 109 ? -0.931 4.693 0.840 1.00 78.88 109 TYR A N 1
ATOM 880 C CA . TYR A 1 109 ? -1.201 3.484 0.061 1.00 78.88 109 TYR A CA 1
ATOM 881 C C . TYR A 1 109 ? -2.570 3.598 -0.628 1.00 78.88 109 TYR A C 1
ATOM 883 O O . TYR A 1 109 ? -3.494 4.201 -0.092 1.00 78.88 109 TYR A O 1
ATOM 891 N N . SER A 1 110 ? -2.701 3.053 -1.837 1.00 75.25 110 SER A N 1
ATOM 892 C CA . SER A 1 110 ? -3.981 2.974 -2.547 1.00 75.25 110 SER A CA 1
ATOM 893 C C . SER A 1 110 ? -4.723 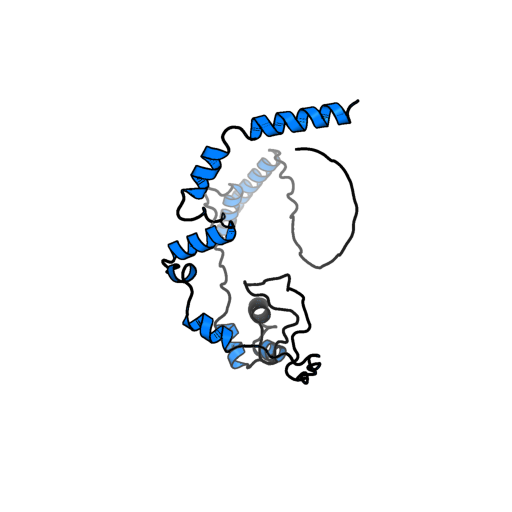1.710 -2.112 1.00 75.25 110 SER A C 1
ATOM 895 O O . SER A 1 110 ? -4.363 0.604 -2.524 1.00 75.25 110 SER A O 1
ATOM 897 N N . GLU A 1 111 ? -5.749 1.863 -1.279 1.00 75.38 111 GLU A N 1
ATOM 898 C CA . GLU A 1 111 ? -6.700 0.787 -0.998 1.00 75.38 111 GLU A CA 1
ATOM 899 C C . GLU A 1 111 ? -7.762 0.776 -2.097 1.00 75.38 111 GLU A C 1
ATOM 901 O O . GLU A 1 111 ? -8.694 1.576 -2.067 1.00 75.38 111 GLU A O 1
ATOM 906 N N . SER A 1 112 ? -7.607 -0.111 -3.082 1.00 69.88 112 SER A N 1
ATOM 907 C CA . SER A 1 112 ? -8.595 -0.251 -4.150 1.00 69.88 112 SER A CA 1
ATOM 908 C C . SER A 1 112 ? -9.926 -0.737 -3.585 1.00 69.88 112 SER A C 1
ATOM 910 O O . SER A 1 112 ? -9.972 -1.776 -2.929 1.00 69.88 112 SER A O 1
ATOM 912 N N . GLU A 1 113 ? -11.025 -0.055 -3.909 1.00 65.06 113 GLU A N 1
ATOM 913 C CA . GLU A 1 113 ? -12.385 -0.460 -3.500 1.00 65.06 113 GLU A CA 1
ATOM 914 C C . GLU A 1 113 ? -12.778 -1.841 -4.092 1.00 65.06 113 GLU A C 1
ATOM 916 O O . GLU A 1 113 ? -13.665 -2.532 -3.593 1.00 65.06 113 GLU A O 1
ATOM 921 N N . GLU A 1 114 ? -12.070 -2.292 -5.135 1.00 63.62 114 GLU A N 1
ATOM 922 C CA . GLU A 1 114 ? -12.176 -3.636 -5.724 1.00 63.62 114 GLU A CA 1
ATOM 923 C C . GLU A 1 114 ? -11.358 -4.721 -4.988 1.00 63.62 114 GLU A C 1
ATOM 925 O O . GLU A 1 114 ? -11.504 -5.915 -5.274 1.00 63.62 114 GLU A O 1
ATOM 930 N N . GLN A 1 115 ? -10.473 -4.349 -4.056 1.00 70.25 115 GLN A N 1
ATOM 931 C CA . GLN A 1 115 ? -9.610 -5.294 -3.347 1.00 70.25 115 GLN A CA 1
ATOM 932 C C . GLN A 1 115 ? -10.425 -6.073 -2.310 1.00 70.25 115 GLN A C 1
ATOM 934 O O . GLN A 1 115 ? -10.575 -5.657 -1.167 1.00 70.25 115 GLN A O 1
ATOM 939 N N . HIS A 1 116 ? -10.936 -7.241 -2.708 1.00 77.88 116 HIS A N 1
ATOM 940 C CA . HIS A 1 116 ? -11.726 -8.124 -1.847 1.00 77.88 116 HIS A CA 1
ATOM 941 C C . HIS A 1 116 ? -10.975 -8.488 -0.549 1.00 77.88 116 HIS A C 1
ATOM 943 O O . HIS A 1 116 ? -10.123 -9.385 -0.522 1.00 77.88 116 HIS A O 1
ATOM 949 N N . ILE A 1 117 ? -11.341 -7.822 0.549 1.00 86.19 117 ILE A N 1
ATOM 950 C CA . ILE A 1 117 ? -10.822 -8.095 1.891 1.00 86.19 117 ILE A CA 1
ATOM 951 C C . ILE A 1 117 ? -11.406 -9.438 2.365 1.00 86.19 117 ILE A C 1
ATOM 953 O O . ILE A 1 117 ? -12.627 -9.567 2.487 1.00 86.19 117 ILE A O 1
ATOM 957 N N . PRO A 1 118 ? -10.579 -10.469 2.617 1.00 88.12 118 PRO A N 1
ATOM 958 C CA . PRO A 1 118 ? -11.082 -11.764 3.055 1.00 88.12 118 PRO A CA 1
ATOM 959 C C . PRO A 1 118 ? -11.637 -11.685 4.490 1.00 88.12 118 PRO A C 1
ATOM 961 O O . PRO A 1 118 ? -11.115 -10.929 5.310 1.00 88.12 118 PRO A O 1
ATOM 964 N N . PRO A 1 119 ? -12.664 -12.487 4.832 1.00 89.38 119 PRO A N 1
ATOM 965 C CA . PRO A 1 119 ? -13.260 -12.479 6.168 1.00 89.38 119 PRO A CA 1
ATOM 966 C C . PRO A 1 119 ? -12.223 -12.823 7.247 1.00 89.38 119 PRO A C 1
ATOM 968 O O . PRO A 1 119 ? -11.390 -13.709 7.050 1.00 89.38 119 PRO A O 1
ATOM 971 N N . GLY A 1 120 ? -12.275 -12.129 8.388 1.00 92.00 120 GLY A N 1
ATOM 972 C CA . GLY A 1 120 ? -11.260 -12.255 9.439 1.00 92.00 120 GLY A CA 1
ATOM 973 C C . GLY A 1 120 ? -9.942 -11.537 9.131 1.00 92.00 120 GLY A C 1
ATOM 974 O O . GLY A 1 120 ? -8.952 -11.732 9.835 1.00 92.00 120 GLY A O 1
ATOM 975 N N . ARG A 1 121 ? -9.917 -10.686 8.100 1.00 91.31 121 ARG A N 1
ATOM 976 C CA . ARG A 1 121 ? -8.924 -9.626 7.904 1.00 91.31 121 ARG A CA 1
ATOM 977 C C . ARG A 1 121 ? -9.648 -8.283 7.820 1.00 91.31 121 ARG A C 1
ATOM 979 O O . ARG A 1 121 ? -10.828 -8.228 7.493 1.00 91.31 121 ARG A O 1
ATOM 986 N N . VAL A 1 122 ? -8.913 -7.216 8.101 1.00 92.25 122 VAL A N 1
ATOM 987 C CA . VAL A 1 122 ? -9.348 -5.824 7.949 1.00 92.25 122 VAL A CA 1
ATOM 988 C C . VAL A 1 122 ? -8.261 -5.046 7.227 1.00 92.25 122 VAL A C 1
ATOM 990 O O . VAL A 1 122 ? -7.080 -5.387 7.342 1.00 92.25 122 VAL A O 1
ATOM 993 N N . SER A 1 123 ? -8.653 -4.009 6.491 1.00 91.38 123 SER A N 1
ATOM 994 C CA . SER A 1 123 ? -7.689 -3.037 5.970 1.00 91.38 123 SER A CA 1
ATOM 995 C C . SER A 1 123 ? -7.287 -2.009 7.035 1.00 91.38 123 SER A C 1
ATOM 997 O O . SER A 1 123 ? -7.951 -1.859 8.061 1.00 91.38 123 SER A O 1
ATOM 999 N N . LEU A 1 124 ? -6.220 -1.254 6.765 1.00 89.94 124 LEU A N 1
ATOM 1000 C CA . LEU A 1 124 ? -5.754 -0.143 7.591 1.00 89.94 124 LEU A CA 1
ATOM 1001 C C . LEU A 1 124 ? -6.840 0.932 7.784 1.00 89.94 124 LEU A C 1
ATOM 1003 O O . LEU A 1 124 ? -7.029 1.390 8.908 1.00 89.94 124 LEU A O 1
ATOM 1007 N N . LYS A 1 125 ? -7.596 1.283 6.730 1.00 90.12 125 LYS A N 1
ATOM 1008 C CA . LYS A 1 125 ? -8.728 2.232 6.786 1.00 90.12 125 LYS A CA 1
ATOM 1009 C C . LYS A 1 125 ? -9.792 1.770 7.789 1.00 90.12 125 LYS A C 1
ATOM 1011 O O . LYS A 1 125 ? -10.169 2.519 8.685 1.00 90.12 125 LYS A O 1
ATOM 1016 N N . GLN A 1 126 ? -10.197 0.502 7.696 1.00 91.75 126 GLN A N 1
ATOM 1017 C CA . GLN A 1 126 ? -11.170 -0.124 8.603 1.00 91.75 126 GLN A CA 1
ATOM 1018 C C . GLN A 1 126 ? -10.650 -0.225 10.044 1.00 91.75 126 GLN A C 1
ATOM 1020 O O . GLN A 1 126 ? -11.400 0.029 10.984 1.00 91.75 126 GLN A O 1
ATOM 1025 N N . ALA A 1 127 ? -9.369 -0.568 10.220 1.00 92.88 127 ALA A N 1
ATOM 1026 C CA . ALA A 1 127 ? -8.734 -0.654 11.531 1.00 92.88 127 ALA A CA 1
ATOM 1027 C C . ALA A 1 127 ? -8.706 0.707 12.239 1.00 92.88 127 ALA A C 1
ATOM 1029 O O . ALA A 1 127 ? -9.163 0.822 13.373 1.00 92.88 127 ALA A O 1
ATOM 1030 N N . LEU A 1 128 ? -8.240 1.753 11.551 1.00 92.12 128 LEU A N 1
ATOM 1031 C CA . LEU A 1 128 ? -8.226 3.117 12.085 1.00 92.12 128 LEU A CA 1
ATOM 1032 C C . LEU A 1 128 ? -9.640 3.621 12.402 1.00 92.12 128 LEU A C 1
ATOM 1034 O O . LEU A 1 128 ? -9.832 4.266 13.432 1.00 92.12 128 LEU A O 1
ATOM 1038 N N . GLN A 1 129 ? -10.629 3.276 11.570 1.00 92.12 129 GLN A N 1
ATOM 1039 C CA . GLN A 1 129 ? -12.027 3.616 11.817 1.00 92.12 129 GLN A CA 1
ATOM 1040 C C . GLN A 1 129 ? -12.540 2.998 13.127 1.00 92.12 129 GLN A C 1
ATOM 1042 O O . GLN A 1 129 ? -12.919 3.745 14.026 1.00 92.12 129 GLN A O 1
ATOM 1047 N N . PHE A 1 130 ? -12.485 1.669 13.306 1.00 94.44 130 PHE A N 1
ATOM 1048 C CA . PHE A 1 130 ? -13.032 1.069 14.533 1.00 94.44 130 PHE A CA 1
ATOM 1049 C C . PHE A 1 130 ? -12.236 1.439 15.796 1.00 94.44 130 PHE A C 1
ATOM 1051 O O . PHE A 1 130 ? -12.808 1.475 16.885 1.00 94.44 130 PHE A O 1
ATOM 1058 N N . ILE A 1 131 ? -10.936 1.744 15.677 1.00 94.25 131 ILE A N 1
ATOM 1059 C CA . ILE A 1 131 ? -10.120 2.270 16.786 1.00 94.25 131 ILE A CA 1
ATOM 1060 C C . ILE A 1 131 ? -10.613 3.663 17.209 1.00 94.25 131 ILE A C 1
ATOM 1062 O O . ILE A 1 131 ? -10.673 3.951 18.407 1.00 94.25 131 ILE A O 1
ATOM 1066 N N . SER A 1 132 ? -10.980 4.519 16.250 1.00 93.38 132 SER A N 1
ATOM 1067 C CA . SER A 1 132 ? -11.564 5.841 16.509 1.00 93.38 132 SER A CA 1
ATOM 1068 C C . SER A 1 132 ? -12.974 5.732 17.104 1.00 93.38 132 SER A C 1
ATOM 1070 O O . SER A 1 132 ? -13.281 6.376 18.113 1.00 93.38 132 SER A O 1
ATOM 1072 N N . ASP A 1 133 ? -13.817 4.866 16.537 1.00 93.12 133 ASP A N 1
ATOM 1073 C CA . ASP A 1 133 ? -15.191 4.633 16.999 1.00 93.12 133 ASP A CA 1
ATOM 1074 C C . ASP A 1 133 ? -15.209 4.079 18.438 1.00 93.12 133 ASP A C 1
ATOM 1076 O O . ASP A 1 133 ? -15.951 4.567 19.290 1.00 93.12 133 ASP A O 1
ATOM 1080 N N . SER A 1 134 ? -14.314 3.130 18.753 1.00 93.81 134 SER A N 1
ATOM 1081 C CA . SER A 1 134 ? -14.136 2.564 20.101 1.00 93.81 134 SER A CA 1
ATOM 1082 C C . SER A 1 134 ? -13.623 3.565 21.138 1.00 93.81 134 SER A C 1
ATOM 1084 O O . SER A 1 134 ? -13.817 3.338 22.332 1.00 93.81 134 SER A O 1
ATOM 1086 N N . GLN A 1 135 ? -12.968 4.653 20.727 1.00 90.62 135 GLN A N 1
ATOM 1087 C CA . GLN A 1 135 ? -12.574 5.732 21.638 1.00 90.62 135 GLN A CA 1
ATOM 1088 C C . GLN A 1 135 ? -13.688 6.749 21.861 1.00 90.62 135 GLN A C 1
ATOM 1090 O O . GLN A 1 135 ? -13.774 7.314 22.950 1.00 90.62 135 GLN A O 1
ATOM 1095 N N . SER A 1 136 ? -14.510 6.976 20.837 1.00 91.62 136 SER A N 1
ATOM 1096 C CA . SER A 1 136 ? -15.615 7.933 20.879 1.00 91.62 136 SER A CA 1
ATOM 1097 C C . SER A 1 136 ? -16.795 7.371 21.675 1.00 91.62 136 SER A C 1
ATOM 1099 O O . SER A 1 136 ? -17.270 8.026 22.597 1.00 91.62 136 SER A O 1
ATOM 1101 N N . ASP A 1 137 ? -17.204 6.130 21.382 1.00 93.06 137 ASP A N 1
ATOM 1102 C CA . ASP A 1 137 ? -18.311 5.418 22.035 1.00 93.06 137 ASP A CA 1
ATOM 1103 C C . ASP A 1 137 ? -17.898 3.982 22.461 1.00 93.06 137 ASP A C 1
ATOM 1105 O O . ASP A 1 137 ? -18.306 2.998 21.825 1.00 93.06 137 ASP A O 1
ATOM 1109 N N . PRO A 1 138 ? -17.128 3.811 23.559 1.00 91.75 138 PRO A N 1
ATOM 1110 C CA . PRO A 1 138 ? -16.668 2.493 24.027 1.00 91.75 138 PRO A CA 1
ATOM 1111 C C . PRO A 1 138 ? -17.799 1.487 24.311 1.00 91.75 138 PRO A C 1
ATOM 1113 O O . PRO A 1 138 ? -17.645 0.285 24.078 1.00 91.75 138 PRO A O 1
ATOM 1116 N N . ASP A 1 139 ? -18.949 1.981 24.782 1.00 93.25 139 ASP A N 1
ATOM 1117 C CA . ASP A 1 139 ? -20.120 1.167 25.135 1.00 93.25 139 ASP A CA 1
ATOM 1118 C C . ASP A 1 139 ? -20.820 0.558 23.907 1.00 93.25 139 ASP A C 1
ATOM 1120 O O . ASP A 1 139 ? -21.454 -0.491 24.008 1.00 93.25 139 ASP A O 1
ATOM 1124 N N . LYS A 1 140 ? -20.721 1.212 22.740 1.00 93.44 140 LYS A N 1
ATOM 1125 C CA . LYS A 1 140 ? -21.290 0.718 21.472 1.00 93.44 140 LYS A CA 1
ATOM 1126 C C . LYS A 1 140 ? -20.279 -0.142 20.719 1.00 93.44 140 LYS A C 1
ATOM 1128 O O . LYS A 1 140 ? -20.621 -1.203 20.203 1.00 93.44 140 LYS A O 1
ATOM 1133 N N . HIS A 1 141 ? -19.029 0.314 20.674 1.00 94.06 141 HIS A N 1
ATOM 1134 C CA . HIS A 1 141 ? -17.941 -0.293 19.910 1.00 94.06 141 HIS A CA 1
ATOM 1135 C C . HIS A 1 141 ? -17.017 -1.123 20.812 1.00 94.06 141 HIS A C 1
ATOM 1137 O O . HIS A 1 141 ? -15.796 -0.988 20.793 1.00 94.06 141 HIS A O 1
ATOM 1143 N N . THR A 1 142 ? -17.612 -2.014 21.608 1.00 95.44 142 THR A N 1
ATOM 1144 C CA . THR A 1 142 ? -16.874 -3.009 22.397 1.00 95.44 142 THR A CA 1
ATOM 1145 C C . THR A 1 142 ? -16.152 -4.004 21.479 1.00 95.44 142 THR A C 1
ATOM 1147 O O . THR A 1 142 ? -16.650 -4.340 20.401 1.00 95.44 142 THR A O 1
ATOM 1150 N N . SER A 1 143 ? -15.020 -4.557 21.925 1.00 95.38 143 SER A N 1
ATOM 1151 C CA . SER A 1 143 ? -14.230 -5.546 21.172 1.00 95.38 143 SER A CA 1
ATOM 1152 C C . SER A 1 143 ? -15.052 -6.725 20.637 1.00 95.38 143 SER A C 1
ATOM 1154 O O . SER A 1 143 ? -14.878 -7.116 19.487 1.00 95.38 143 SER A O 1
ATOM 1156 N N . THR A 1 144 ? -16.007 -7.243 21.416 1.00 96.56 144 THR A N 1
ATOM 1157 C CA . THR A 1 144 ? -16.934 -8.307 20.990 1.00 96.56 144 THR A CA 1
ATOM 1158 C C . THR A 1 144 ? -17.795 -7.902 19.787 1.00 96.56 144 THR A C 1
ATOM 1160 O O . THR A 1 144 ? -18.031 -8.721 18.899 1.00 96.56 144 THR A O 1
ATOM 1163 N N . ALA A 1 145 ? -18.256 -6.647 19.731 1.00 96.38 145 ALA A N 1
ATOM 1164 C CA . ALA A 1 145 ? -19.075 -6.138 18.630 1.00 96.38 145 ALA A CA 1
ATOM 1165 C C . ALA A 1 145 ? -18.239 -5.962 17.351 1.00 96.38 145 ALA A C 1
ATOM 1167 O O . ALA A 1 145 ? -18.648 -6.411 16.279 1.00 96.38 145 ALA A O 1
ATOM 1168 N N . ILE A 1 146 ? -17.033 -5.398 17.480 1.00 95.94 146 ILE A N 1
ATOM 1169 C CA . ILE A 1 146 ? -16.075 -5.231 16.375 1.00 95.94 146 ILE A CA 1
ATOM 1170 C C . ILE A 1 146 ? -15.645 -6.601 15.823 1.00 95.94 146 ILE A C 1
ATOM 1172 O O . ILE A 1 146 ? -15.681 -6.824 14.610 1.00 95.94 146 ILE A O 1
ATOM 1176 N N . ALA A 1 147 ? -15.314 -7.552 16.702 1.00 96.56 147 ALA A N 1
ATOM 1177 C CA . ALA A 1 147 ? -14.947 -8.912 16.318 1.00 96.56 147 ALA A CA 1
ATOM 1178 C C . ALA A 1 147 ? -16.080 -9.617 15.552 1.00 96.56 147 ALA A C 1
ATOM 1180 O O . ALA A 1 147 ? -15.828 -10.234 14.517 1.00 96.56 147 ALA A O 1
ATOM 1181 N N . ALA A 1 148 ? -17.334 -9.464 15.992 1.00 96.00 148 ALA A N 1
ATOM 1182 C CA . ALA A 1 148 ? -18.498 -10.004 15.291 1.00 96.00 148 ALA A CA 1
ATOM 1183 C C . ALA A 1 148 ? -18.734 -9.345 13.917 1.00 96.00 148 ALA A C 1
ATOM 1185 O O . ALA A 1 148 ? -19.038 -10.046 12.950 1.00 96.00 148 ALA A O 1
ATOM 1186 N N . GLN A 1 149 ? -18.560 -8.022 13.809 1.00 94.25 149 GLN A N 1
ATOM 1187 C CA . GLN A 1 149 ? -18.751 -7.263 12.568 1.00 94.25 149 GLN A CA 1
ATOM 1188 C C . GLN A 1 149 ? -17.739 -7.659 11.480 1.00 94.25 149 GLN A C 1
ATOM 1190 O O . GLN A 1 149 ? -18.129 -7.939 10.347 1.00 94.25 149 GLN A O 1
ATOM 1195 N N . TYR A 1 150 ? -16.450 -7.724 11.826 1.00 94.31 150 TYR A N 1
ATOM 1196 C CA . TYR A 1 150 ? -15.360 -7.998 10.876 1.00 94.31 150 TYR A CA 1
ATOM 1197 C C . TYR A 1 150 ? -14.919 -9.476 10.836 1.00 94.31 150 TYR A C 1
ATOM 1199 O O . TYR A 1 150 ? -14.035 -9.850 10.060 1.00 94.31 150 TYR A O 1
ATOM 1207 N N . LYS A 1 151 ? -15.559 -10.341 11.639 1.00 95.81 151 LYS A N 1
ATOM 1208 C CA . LYS A 1 151 ? -15.222 -11.769 11.827 1.00 95.81 151 LYS A CA 1
ATOM 1209 C C . LYS A 1 151 ? -13.781 -11.987 12.317 1.00 95.81 151 LYS A C 1
ATOM 1211 O O . LYS A 1 151 ? -13.135 -12.961 11.930 1.00 95.81 151 LYS A O 1
ATOM 1216 N N . LEU A 1 152 ? -13.275 -11.060 13.129 1.00 95.62 152 LEU A N 1
ATOM 1217 C CA . LEU A 1 152 ? -11.938 -11.118 13.722 1.00 95.62 152 LEU A CA 1
ATOM 1218 C C . LEU A 1 152 ? -11.916 -12.034 14.953 1.00 95.62 152 LEU A C 1
ATOM 1220 O O . LEU A 1 152 ? -12.944 -12.282 15.583 1.00 95.62 152 LEU A O 1
ATOM 1224 N N . ASP A 1 153 ? -10.725 -12.503 15.323 1.00 96.31 153 ASP A N 1
ATOM 1225 C CA . ASP A 1 153 ? -10.509 -13.119 16.632 1.00 96.31 153 ASP A CA 1
ATOM 1226 C C . ASP A 1 153 ? -10.650 -12.072 17.750 1.00 96.31 153 ASP A C 1
ATOM 1228 O O . ASP A 1 153 ? -10.190 -10.932 17.631 1.00 96.31 153 ASP A O 1
ATOM 1232 N N . ILE A 1 154 ? -11.283 -12.468 18.854 1.00 96.50 154 ILE A N 1
ATOM 1233 C CA . ILE A 1 154 ? -11.603 -11.565 19.960 1.00 96.50 154 ILE A CA 1
ATOM 1234 C C . ILE A 1 154 ? -10.360 -11.165 20.763 1.00 96.50 154 ILE A C 1
ATOM 1236 O O . ILE A 1 154 ? -10.277 -10.020 21.198 1.00 96.50 154 ILE A O 1
ATOM 1240 N N . ASN A 1 155 ? -9.373 -12.058 20.902 1.00 96.75 155 ASN A N 1
ATOM 1241 C CA . ASN A 1 155 ? -8.123 -11.751 21.607 1.00 96.75 155 ASN A CA 1
ATOM 1242 C C . ASN A 1 155 ? -7.324 -10.724 20.803 1.00 96.75 155 ASN A C 1
ATOM 1244 O O . ASN A 1 155 ? -7.030 -9.645 21.302 1.00 96.75 155 ASN A O 1
ATOM 1248 N N . THR A 1 156 ? -7.139 -10.998 19.511 1.00 95.38 156 THR A N 1
ATOM 1249 C CA . THR A 1 156 ? -6.511 -10.081 18.552 1.00 95.38 156 THR A CA 1
ATOM 1250 C C . THR A 1 156 ? -7.212 -8.714 18.528 1.00 95.38 156 THR A C 1
ATOM 1252 O O . THR A 1 156 ? -6.558 -7.679 18.450 1.00 95.38 156 THR A O 1
ATOM 1255 N N . THR A 1 157 ? -8.547 -8.681 18.626 1.00 95.62 157 THR A N 1
ATOM 1256 C CA . THR A 1 157 ? -9.312 -7.420 18.667 1.00 95.62 157 THR A CA 1
ATOM 1257 C C . THR A 1 157 ? -9.099 -6.657 19.981 1.00 95.62 157 THR A C 1
ATOM 1259 O O . THR A 1 157 ? -8.958 -5.436 19.947 1.00 95.62 157 THR A O 1
ATOM 1262 N N . ASN A 1 158 ? -9.024 -7.347 21.127 1.00 95.88 158 ASN A N 1
ATOM 1263 C CA . ASN A 1 158 ? -8.656 -6.728 22.407 1.00 95.88 158 ASN A CA 1
ATOM 1264 C C . ASN A 1 158 ? -7.238 -6.140 22.347 1.00 95.88 158 ASN A C 1
ATOM 1266 O O . ASN A 1 158 ? -7.060 -4.968 22.673 1.00 95.88 158 ASN A O 1
ATOM 1270 N N . ASP A 1 159 ? -6.263 -6.913 21.854 1.00 95.94 159 ASP A N 1
ATOM 1271 C CA . ASP A 1 159 ? -4.868 -6.482 21.722 1.00 95.94 159 ASP A CA 1
ATOM 1272 C C . ASP A 1 159 ? -4.756 -5.212 20.864 1.00 95.94 159 ASP A C 1
ATOM 1274 O O . ASP A 1 159 ? -4.022 -4.287 21.218 1.00 95.94 159 ASP A O 1
ATOM 1278 N N . ILE A 1 160 ? -5.513 -5.130 19.761 1.00 94.88 160 ILE A N 1
ATOM 1279 C CA . ILE A 1 160 ? -5.549 -3.937 18.904 1.00 94.88 160 ILE A CA 1
ATOM 1280 C C . ILE A 1 160 ? -6.079 -2.719 19.676 1.00 94.88 160 ILE A C 1
ATOM 1282 O O . ILE A 1 160 ? -5.453 -1.660 19.649 1.00 94.88 160 ILE A O 1
ATOM 1286 N N . LEU A 1 161 ? -7.209 -2.850 20.376 1.00 93.75 161 LEU A N 1
ATOM 1287 C CA . LEU A 1 161 ? -7.834 -1.729 21.090 1.00 93.75 161 LEU A CA 1
ATOM 1288 C C . LEU A 1 161 ? -7.026 -1.263 22.313 1.00 93.75 161 LEU A C 1
ATOM 1290 O O . LEU A 1 161 ? -7.054 -0.077 22.644 1.00 93.75 161 LEU A O 1
ATOM 1294 N N . GLU A 1 162 ? -6.294 -2.168 22.967 1.00 92.56 162 GLU A N 1
ATOM 1295 C CA . GLU A 1 162 ? -5.410 -1.837 24.088 1.00 92.56 162 GLU A CA 1
ATOM 1296 C C . GLU A 1 162 ? -4.137 -1.114 23.619 1.00 92.56 162 GLU A C 1
ATOM 1298 O O . GLU A 1 162 ? -3.796 -0.055 24.150 1.00 92.56 162 GLU A O 1
ATOM 1303 N N . HIS A 1 163 ? -3.456 -1.639 22.594 1.00 93.50 163 HIS A N 1
ATOM 1304 C CA . HIS A 1 163 ? -2.125 -1.161 22.200 1.00 93.50 163 HIS A CA 1
ATOM 1305 C C . HIS A 1 163 ? -2.136 -0.012 21.179 1.00 93.50 163 HIS A C 1
ATOM 1307 O O . HIS A 1 163 ? -1.199 0.785 21.162 1.00 93.50 163 HIS A O 1
ATOM 1313 N N . PHE A 1 164 ? -3.170 0.109 20.336 1.00 92.19 164 PHE A N 1
ATOM 1314 C CA . PHE A 1 164 ? -3.232 1.110 19.254 1.00 92.19 164 PHE A CA 1
ATOM 1315 C C . PHE A 1 164 ? -4.140 2.307 19.577 1.00 92.19 164 PHE A C 1
ATOM 1317 O O . PHE A 1 164 ? -4.610 3.013 18.682 1.00 92.19 164 PHE A O 1
ATOM 1324 N N . LYS A 1 165 ? -4.376 2.573 20.866 1.00 86.50 165 LYS A N 1
ATOM 1325 C CA . LYS A 1 165 ? -5.158 3.725 21.318 1.00 86.50 165 LYS A CA 1
ATOM 1326 C C . LYS A 1 165 ? -4.478 5.049 20.940 1.00 86.50 165 LYS A C 1
ATOM 1328 O O . LYS A 1 165 ? -3.328 5.301 21.295 1.00 86.50 165 LYS A O 1
ATOM 1333 N N . MET A 1 166 ? -5.218 5.919 20.253 1.00 82.12 166 MET A N 1
ATOM 1334 C CA . MET A 1 166 ? -4.765 7.261 19.874 1.00 82.12 166 MET A CA 1
ATOM 1335 C C . MET A 1 166 ? -4.519 8.121 21.126 1.00 82.12 166 MET A C 1
ATOM 1337 O O . MET A 1 166 ? -5.167 7.964 22.163 1.00 82.12 166 MET A O 1
ATOM 1341 N N . PHE A 1 167 ? -3.569 9.053 21.035 1.00 81.50 167 PHE A N 1
ATOM 1342 C CA . PHE A 1 167 ? -3.201 9.909 22.160 1.00 81.50 167 PHE A CA 1
ATOM 1343 C C . PHE A 1 167 ? -4.251 10.996 22.421 1.00 81.50 167 PHE A C 1
ATOM 1345 O O . PHE A 1 167 ? -4.499 11.857 21.578 1.00 81.50 167 PHE A O 1
ATOM 1352 N N . ASN A 1 168 ? -4.793 11.023 23.640 1.00 76.88 168 ASN A N 1
ATOM 1353 C CA . ASN A 1 168 ? -5.651 12.112 24.101 1.00 76.88 168 ASN A CA 1
ATOM 1354 C C . ASN A 1 168 ? -4.830 13.395 24.310 1.00 76.88 168 ASN A C 1
ATOM 1356 O O . ASN A 1 168 ? -4.065 13.504 25.272 1.00 76.88 168 ASN A O 1
ATOM 1360 N N . VAL A 1 169 ? -5.018 14.393 23.443 1.00 82.25 169 VAL A N 1
ATOM 1361 C CA . VAL A 1 169 ? -4.369 15.705 23.579 1.00 82.25 169 VAL A CA 1
ATOM 1362 C C . VAL A 1 169 ? -5.027 16.489 24.714 1.00 82.25 169 VAL A C 1
ATOM 1364 O O . VAL A 1 169 ? -6.055 17.142 24.539 1.00 82.25 169 VAL A O 1
ATOM 1367 N N . HIS A 1 170 ? -4.420 16.452 25.900 1.00 79.31 170 HIS A N 1
ATOM 1368 C CA . HIS A 1 170 ? -4.888 17.236 27.040 1.00 79.31 170 HIS A CA 1
ATOM 1369 C C . HIS A 1 170 ? -4.423 18.695 26.908 1.00 79.31 170 HIS A C 1
ATOM 1371 O O . HIS A 1 170 ? -3.360 19.081 27.401 1.00 79.31 170 HIS A O 1
ATOM 1377 N N . ILE A 1 171 ? -5.214 19.516 26.208 1.00 83.12 171 ILE A N 1
ATOM 1378 C CA . ILE A 1 171 ? -4.957 20.955 26.080 1.00 83.12 171 ILE A CA 1
ATOM 1379 C C . ILE A 1 171 ? -5.189 21.611 27.442 1.00 83.12 171 ILE A C 1
ATOM 1381 O O . ILE A 1 171 ? -6.311 21.973 27.802 1.00 83.12 171 ILE A O 1
ATOM 1385 N N . GLN A 1 172 ? -4.105 21.788 28.197 1.00 80.38 172 GLN A N 1
ATOM 1386 C CA . GLN A 1 172 ? -4.120 22.606 29.401 1.00 80.38 172 GLN A CA 1
ATOM 1387 C C . GLN A 1 172 ? -4.562 24.017 29.011 1.00 80.38 172 GLN A C 1
ATOM 1389 O O . GLN A 1 172 ? -3.888 24.699 28.231 1.00 80.38 172 GLN A O 1
ATOM 1394 N N . LYS A 1 173 ? -5.705 24.463 29.543 1.00 77.62 173 LYS A N 1
ATOM 1395 C CA . LYS A 1 173 ? -6.119 25.861 29.419 1.00 77.62 173 LYS A CA 1
ATOM 1396 C C . LYS A 1 173 ? -5.049 26.690 30.111 1.00 77.62 173 LYS A C 1
ATOM 1398 O O . LYS A 1 173 ? -4.964 26.659 31.335 1.00 77.62 173 LYS A O 1
ATOM 1403 N N . LYS A 1 174 ? -4.233 27.408 29.332 1.00 72.75 174 LYS A N 1
ATOM 1404 C CA . LYS A 1 174 ? -3.318 28.411 29.883 1.00 72.75 174 LYS A CA 1
ATOM 1405 C C . LYS A 1 174 ? -4.159 29.343 30.744 1.00 72.75 174 LYS A C 1
ATOM 1407 O O . LYS A 1 174 ? -5.081 29.981 30.230 1.00 72.75 174 LYS A O 1
ATOM 1412 N N . GLU A 1 175 ? -3.873 29.380 32.039 1.00 69.69 175 GLU A N 1
ATOM 1413 C CA . GLU A 1 175 ? -4.417 30.417 32.901 1.00 69.69 175 GLU A CA 1
ATOM 1414 C C . GLU A 1 175 ? -4.004 31.746 32.266 1.00 69.69 175 GLU A C 1
ATOM 1416 O O . GLU A 1 175 ? -2.820 31.963 32.004 1.00 69.69 175 GLU A O 1
ATOM 1421 N N . LYS A 1 176 ? -4.973 32.595 31.898 1.00 69.12 176 LYS A N 1
ATOM 1422 C CA . LYS A 1 176 ? -4.624 33.925 31.394 1.00 69.12 176 LYS A CA 1
ATOM 1423 C C . LYS A 1 176 ? -3.907 34.619 32.544 1.00 69.12 176 LYS A C 1
ATOM 1425 O O . LYS A 1 176 ? -4.479 34.673 33.635 1.00 69.12 176 LYS A O 1
ATOM 1430 N N . ASP A 1 177 ? -2.708 35.149 32.314 1.00 69.25 177 ASP A N 1
ATOM 1431 C CA . ASP A 1 177 ? -2.003 35.889 33.357 1.00 69.25 177 ASP A CA 1
ATOM 1432 C C . ASP A 1 177 ? -2.955 36.943 33.943 1.00 69.25 177 ASP A C 1
ATOM 1434 O O . ASP A 1 177 ? -3.581 37.685 33.175 1.00 69.25 177 ASP A O 1
ATOM 1438 N N . PRO A 1 178 ? -3.097 37.055 35.275 1.00 66.06 178 PRO A N 1
ATOM 1439 C CA . PRO A 1 178 ? -4.052 37.989 35.869 1.00 66.06 178 PRO A CA 1
ATOM 1440 C C . PRO A 1 178 ? -3.759 39.444 35.468 1.00 66.06 178 PRO A C 1
ATOM 1442 O O . PRO A 1 178 ? -4.669 40.268 35.469 1.00 66.06 178 PRO A O 1
ATOM 1445 N N . ALA A 1 179 ? -2.521 39.745 35.058 1.00 68.81 179 ALA A N 1
ATOM 1446 C CA . ALA A 1 179 ? -2.106 41.024 34.486 1.00 68.81 179 ALA A CA 1
ATOM 1447 C C . ALA A 1 179 ? -2.609 41.285 33.046 1.00 68.81 179 ALA A C 1
ATOM 1449 O O . ALA A 1 179 ? -2.756 42.447 32.677 1.00 68.81 179 ALA A O 1
ATOM 1450 N N . LEU A 1 180 ? -2.881 40.244 32.246 1.00 67.00 180 LEU A N 1
ATOM 1451 C CA . LEU A 1 180 ? -3.474 40.353 30.902 1.00 67.00 180 LEU A CA 1
ATOM 1452 C C . LEU A 1 180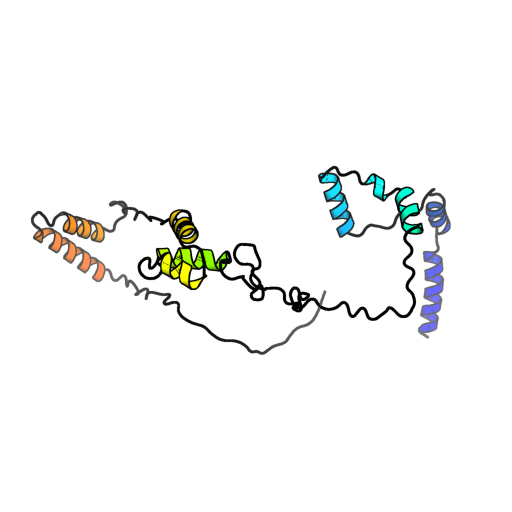 ? -5.006 40.205 30.898 1.00 67.00 180 LEU A C 1
ATOM 1454 O O . LEU A 1 180 ? -5.644 40.539 29.899 1.00 67.00 180 LEU A O 1
ATOM 1458 N N . MET A 1 181 ? -5.613 39.716 31.983 1.00 69.81 181 MET A N 1
ATOM 1459 C CA . MET A 1 181 ? -7.072 39.685 32.118 1.00 69.81 181 MET A CA 1
ATOM 1460 C C . MET A 1 181 ? -7.669 41.096 32.172 1.00 69.81 181 MET A C 1
ATOM 1462 O O . MET A 1 181 ? -7.131 41.995 32.822 1.00 69.81 181 MET A O 1
ATOM 1466 N N . SER A 1 182 ? -8.843 41.275 31.562 1.00 80.56 182 SER A N 1
ATOM 1467 C CA . SER A 1 182 ? -9.601 42.523 31.709 1.00 80.56 182 SER A CA 1
ATOM 1468 C C . SER A 1 182 ? -9.982 42.749 33.177 1.00 80.56 182 SER A C 1
ATOM 1470 O O . SER A 1 182 ? -10.300 41.800 33.896 1.00 80.56 182 SER A O 1
ATOM 1472 N N . LYS A 1 183 ? -10.045 44.012 33.627 1.00 75.88 183 LYS A N 1
ATOM 1473 C CA . LYS A 1 183 ? -10.470 44.367 34.998 1.00 75.88 183 LYS A CA 1
ATOM 1474 C C . LYS A 1 183 ? -11.828 43.747 35.373 1.00 75.88 183 LYS A C 1
ATOM 1476 O O . LYS A 1 183 ? -12.065 43.434 36.536 1.00 75.88 183 LYS A O 1
ATOM 1481 N N . TYR A 1 184 ? -12.703 43.531 34.390 1.00 75.00 184 TYR A N 1
ATOM 1482 C CA . TYR A 1 184 ? -13.972 42.829 34.581 1.00 75.00 184 TYR A CA 1
ATOM 1483 C C . TYR A 1 184 ? -13.789 41.319 34.848 1.00 75.00 184 TYR A C 1
ATOM 1485 O O . TYR A 1 184 ? -14.375 40.797 35.793 1.00 75.00 184 TYR A O 1
ATOM 1493 N N . GLU A 1 185 ? -12.923 40.629 34.097 1.00 79.88 185 GLU A N 1
ATOM 1494 C CA . GLU A 1 185 ? -12.585 39.212 34.332 1.00 79.88 185 GLU A CA 1
ATOM 1495 C C . GLU A 1 185 ? -11.894 39.011 35.692 1.00 79.88 185 GLU A C 1
ATOM 1497 O O . GLU A 1 185 ? -12.220 38.075 36.420 1.00 79.88 185 GLU A O 1
ATOM 1502 N N . GLN A 1 186 ? -11.000 39.929 36.082 1.00 75.38 186 GLN A N 1
ATOM 1503 C CA . GLN A 1 186 ? -10.357 39.927 37.403 1.00 75.38 186 GLN A CA 1
ATOM 1504 C C . GLN A 1 186 ? -11.391 40.008 38.541 1.00 75.38 186 GLN A C 1
ATOM 1506 O O . GLN A 1 186 ? -11.303 39.262 39.519 1.00 75.38 186 GLN A O 1
ATOM 1511 N N . LEU A 1 187 ? -12.394 40.888 38.417 1.00 74.31 187 LEU A N 1
ATOM 1512 C CA . LEU A 1 187 ? -13.483 41.015 39.393 1.00 74.31 187 LEU A CA 1
ATOM 1513 C C . LEU A 1 187 ? -14.380 39.768 39.416 1.00 74.31 187 LEU A C 1
ATOM 1515 O O . LEU A 1 187 ? -14.763 39.323 40.497 1.00 74.31 187 LEU A O 1
ATOM 1519 N N . GLN A 1 188 ? -14.666 39.160 38.260 1.00 73.44 188 GLN A N 1
ATOM 1520 C CA . GLN A 1 188 ? -15.397 37.890 38.184 1.00 73.44 188 GLN A CA 1
ATOM 1521 C C . GLN A 1 188 ? -14.642 36.738 38.863 1.00 73.44 188 GLN A C 1
ATOM 1523 O O . GLN A 1 188 ? -15.247 36.004 39.648 1.00 73.44 188 GLN A O 1
ATOM 1528 N N . LEU A 1 189 ? -13.329 36.597 38.624 1.00 77.44 189 LEU A N 1
ATOM 1529 C CA . LEU A 1 189 ? -12.488 35.637 39.349 1.00 77.44 189 LEU A CA 1
ATOM 1530 C C . LEU A 1 189 ? -12.549 35.910 40.853 1.00 77.44 189 LEU A C 1
ATOM 1532 O O . LEU A 1 189 ? -12.831 34.999 41.632 1.00 77.44 189 LEU A O 1
ATOM 1536 N N . LYS A 1 190 ? -12.351 37.169 41.264 1.00 76.50 190 LYS A N 1
ATOM 1537 C CA . LYS A 1 190 ? -12.398 37.568 42.674 1.00 76.50 190 LYS A CA 1
ATOM 1538 C C . LYS A 1 190 ? -13.730 37.175 43.316 1.00 76.50 190 LYS A C 1
ATOM 1540 O O . LYS A 1 190 ? -13.706 36.549 44.364 1.00 76.50 190 LYS A O 1
ATOM 1545 N N . ILE A 1 191 ? -14.874 37.438 42.678 1.00 74.56 191 ILE A N 1
ATOM 1546 C CA . ILE A 1 191 ? -16.199 37.013 43.170 1.00 74.56 191 ILE A CA 1
ATOM 1547 C C . ILE A 1 191 ? -16.297 35.484 43.280 1.00 74.56 191 ILE A C 1
ATOM 1549 O O . ILE A 1 191 ? -16.749 34.977 44.305 1.00 74.56 191 ILE A O 1
ATOM 1553 N N . LYS A 1 192 ? -15.843 34.740 42.262 1.00 71.94 192 LYS A N 1
ATOM 1554 C CA . LYS A 1 192 ? -15.889 33.269 42.241 1.00 71.94 192 LYS A CA 1
ATOM 1555 C C . LYS A 1 192 ? -15.109 32.652 43.411 1.00 71.94 192 LYS A C 1
ATOM 1557 O O . LYS A 1 192 ? -15.623 31.759 44.085 1.00 71.94 192 LYS A O 1
ATOM 1562 N N . HIS A 1 193 ? -13.906 33.161 43.684 1.00 67.69 193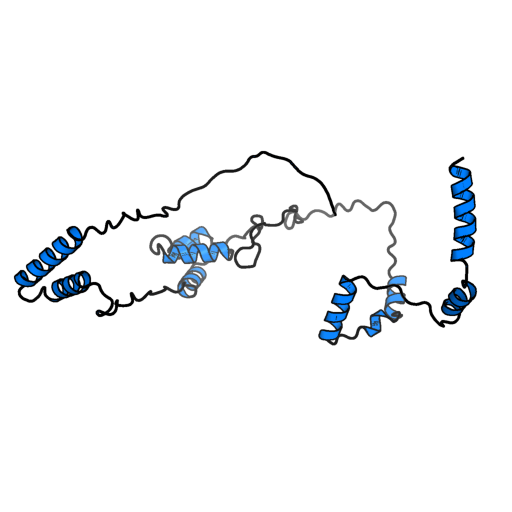 HIS A N 1
ATOM 1563 C CA . HIS A 1 193 ? -13.053 32.707 44.789 1.00 67.69 193 HIS A CA 1
ATOM 1564 C C . HIS A 1 193 ? -13.477 33.256 46.165 1.00 67.69 193 HIS A C 1
ATOM 1566 O O . HIS A 1 193 ? -13.192 32.639 47.186 1.00 67.69 193 HIS A O 1
ATOM 1572 N N . MET A 1 194 ? -14.189 34.384 46.208 1.00 58.56 194 MET A N 1
ATOM 1573 C CA . MET A 1 194 ? -14.628 35.057 47.439 1.00 58.56 194 MET A CA 1
ATOM 1574 C C . MET A 1 194 ? -16.029 34.631 47.907 1.00 58.56 194 MET A C 1
ATOM 1576 O O . MET A 1 194 ? -16.559 35.183 48.867 1.00 58.56 194 MET A O 1
ATOM 1580 N N . SER A 1 195 ? -16.605 33.588 47.302 1.00 52.88 195 SER A N 1
ATOM 1581 C CA . SER A 1 195 ? -17.859 32.950 47.740 1.00 52.88 195 SER A CA 1
ATOM 1582 C C . SER A 1 195 ? -17.831 32.402 49.180 1.00 52.88 195 SER A C 1
ATOM 1584 O O . SER A 1 195 ? -18.876 32.017 49.697 1.00 52.88 195 SER A O 1
ATOM 1586 N N . MET A 1 196 ? -16.674 32.426 49.857 1.00 50.31 196 MET A N 1
ATOM 1587 C CA . MET A 1 196 ? -16.557 32.152 51.293 1.00 50.31 196 MET A CA 1
ATOM 1588 C C . MET A 1 196 ? -16.744 33.376 52.215 1.00 50.31 196 MET A C 1
ATOM 1590 O O . MET A 1 196 ? -17.117 33.157 53.362 1.00 50.31 196 MET A O 1
ATOM 1594 N N . TYR A 1 197 ? -16.544 34.635 51.776 1.00 49.19 197 TYR A N 1
ATOM 1595 C CA . TYR A 1 197 ? -16.712 35.817 52.651 1.00 49.19 197 TYR A CA 1
ATOM 1596 C C . TYR A 1 197 ? -17.183 37.102 51.932 1.00 49.19 197 TYR A C 1
ATOM 1598 O O . TYR A 1 197 ? -16.505 37.632 51.062 1.00 49.19 197 TYR A O 1
ATOM 1606 N N . ASN A 1 198 ? -18.323 37.636 52.394 1.00 61.34 198 ASN A N 1
ATOM 1607 C CA . ASN A 1 198 ? -18.884 38.988 52.196 1.00 61.34 198 ASN A CA 1
ATOM 1608 C C . ASN A 1 198 ? -18.807 39.623 50.779 1.00 61.34 198 ASN A C 1
ATOM 1610 O O . ASN A 1 198 ? -17.897 40.381 50.450 1.00 61.34 198 ASN A O 1
ATOM 1614 N N . ALA A 1 199 ? -19.844 39.409 49.961 1.00 61.47 199 ALA A N 1
ATOM 1615 C CA . ALA A 1 199 ? -19.882 39.836 48.554 1.00 61.47 199 ALA A CA 1
ATOM 1616 C C . ALA A 1 199 ? -20.370 41.273 48.177 1.00 61.47 199 ALA A C 1
ATOM 1618 O O . ALA A 1 199 ? -20.149 41.658 47.023 1.00 61.47 199 ALA A O 1
ATOM 1619 N N . PRO A 1 200 ? -21.052 42.090 49.015 1.00 63.34 200 PRO A N 1
ATOM 1620 C CA . PRO A 1 200 ? -21.893 43.192 48.513 1.00 63.34 200 PRO A CA 1
ATOM 1621 C C . PRO A 1 200 ? -21.136 44.402 47.941 1.00 63.34 200 PRO A C 1
ATOM 1623 O O . PRO A 1 200 ? -21.702 45.146 47.140 1.00 63.34 200 PRO A O 1
ATOM 1626 N N . GLU A 1 201 ? -19.879 44.628 48.324 1.00 65.25 201 GLU A N 1
ATOM 1627 C CA . GLU A 1 201 ? -19.094 45.772 47.835 1.00 65.25 201 GLU A CA 1
ATOM 1628 C C . GLU A 1 201 ? -18.599 45.551 46.400 1.00 65.25 201 GLU A C 1
ATOM 1630 O O . GLU A 1 201 ? -18.724 46.432 45.549 1.00 65.25 201 GLU A O 1
ATOM 1635 N N . VAL A 1 202 ? -18.143 44.337 46.082 1.00 61.78 202 VAL A N 1
ATOM 1636 C CA . VAL A 1 202 ? -17.574 44.016 44.762 1.00 61.78 202 VAL A CA 1
ATOM 1637 C C . VAL A 1 202 ? -18.651 43.926 43.672 1.00 61.78 202 VAL A C 1
ATOM 1639 O O . VAL A 1 202 ? -18.393 44.274 42.519 1.00 61.78 202 VAL A O 1
ATOM 1642 N N . PHE A 1 203 ? -19.898 43.597 44.030 1.00 63.06 203 PHE A N 1
ATOM 1643 C CA . PHE A 1 203 ? -21.039 43.741 43.116 1.00 63.06 203 PHE A CA 1
ATOM 1644 C C . PHE A 1 203 ? -21.325 45.205 42.726 1.00 63.06 203 PHE A C 1
ATOM 1646 O O . PHE A 1 203 ? -21.740 45.459 41.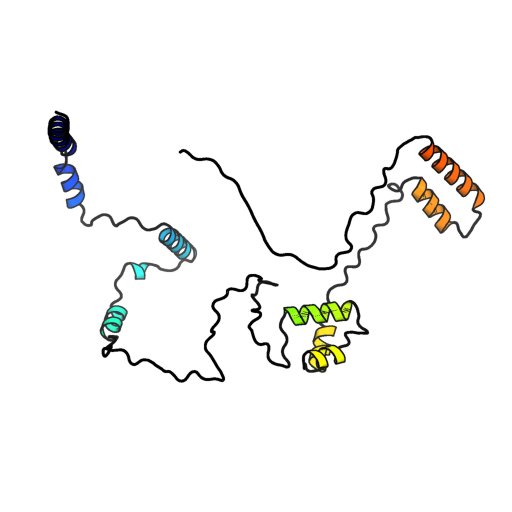594 1.00 63.06 203 PHE A O 1
ATOM 1653 N N . LYS A 1 204 ? -21.072 46.185 43.609 1.00 71.38 204 LYS A N 1
ATOM 1654 C CA . LYS A 1 204 ? -21.230 47.612 43.267 1.00 71.38 204 LYS A CA 1
ATOM 1655 C C . LYS A 1 204 ? -20.163 48.067 42.270 1.00 71.38 204 LYS A C 1
ATOM 1657 O O . LYS A 1 204 ? -20.499 48.740 41.298 1.00 71.38 204 LYS A O 1
ATOM 1662 N N . GLU A 1 205 ? -18.909 47.657 42.467 1.00 69.12 205 GLU A N 1
ATOM 1663 C CA . GLU A 1 205 ? -17.816 47.966 41.533 1.00 69.12 205 GLU A CA 1
ATOM 1664 C C . GLU A 1 205 ? -18.046 47.349 40.145 1.00 69.12 205 GLU A C 1
ATOM 1666 O O . GLU A 1 205 ? -17.864 48.031 39.138 1.00 69.12 205 GLU A O 1
ATOM 1671 N N . MET A 1 206 ? -18.514 46.096 40.084 1.00 66.44 206 MET A N 1
ATOM 1672 C CA . MET A 1 206 ? -18.901 45.416 38.837 1.00 66.44 206 MET A CA 1
ATOM 1673 C C . MET A 1 206 ? -19.964 46.187 38.048 1.00 66.44 206 MET A C 1
ATOM 1675 O O . MET A 1 206 ? -19.810 46.401 36.845 1.00 66.44 206 MET A O 1
ATOM 1679 N N . ASN A 1 207 ? -21.035 46.620 38.720 1.00 70.75 207 ASN A N 1
ATOM 1680 C CA . ASN A 1 207 ? -22.134 47.341 38.077 1.00 70.75 207 ASN A CA 1
ATOM 1681 C C . ASN A 1 207 ? -21.701 48.730 37.587 1.00 70.75 207 ASN A C 1
ATOM 1683 O O . ASN A 1 207 ? -22.123 49.160 36.514 1.00 70.75 207 ASN A O 1
ATOM 1687 N N . LEU A 1 208 ? -20.818 49.409 38.328 1.00 74.62 208 LEU A N 1
ATOM 1688 C CA . LEU A 1 208 ? -20.236 50.682 37.904 1.00 74.62 208 LEU A CA 1
ATOM 1689 C C . LEU A 1 208 ? -19.303 50.513 36.693 1.00 74.62 208 LEU A C 1
ATOM 1691 O O . LEU A 1 208 ? -19.294 51.368 35.809 1.00 74.62 208 LEU A O 1
ATOM 1695 N N . LEU A 1 209 ? -18.547 49.409 36.624 1.00 62.78 209 LEU A N 1
ATOM 1696 C CA . LEU A 1 209 ? -17.683 49.111 35.480 1.00 62.78 209 LEU A CA 1
ATOM 1697 C C . LEU A 1 209 ? -18.489 48.796 34.214 1.00 62.78 209 LEU A C 1
ATOM 1699 O O . LEU A 1 209 ? -18.172 49.360 33.171 1.00 62.78 209 LEU A O 1
ATOM 1703 N N . LYS A 1 210 ? -19.545 47.971 34.316 1.00 66.12 210 LYS A N 1
ATOM 1704 C CA . LYS A 1 210 ? -20.469 47.697 33.199 1.00 66.12 210 LYS A CA 1
ATOM 1705 C C . LYS A 1 210 ? -21.107 48.976 32.665 1.00 66.12 210 LYS A C 1
ATOM 1707 O O . LYS A 1 210 ? -20.972 49.292 31.492 1.00 66.12 210 LYS A O 1
ATOM 1712 N N . LYS A 1 211 ? -21.704 49.781 33.550 1.00 66.12 211 LYS A N 1
ATOM 1713 C CA . LYS A 1 211 ? -22.334 51.046 33.152 1.00 66.12 211 LYS A CA 1
ATOM 1714 C C . LYS A 1 211 ? -21.357 51.963 32.409 1.00 66.12 211 LYS A C 1
ATOM 1716 O O . LYS A 1 211 ? -21.741 52.605 31.442 1.00 66.12 211 LYS A O 1
ATOM 1721 N N . LYS A 1 212 ? -20.081 51.973 32.811 1.00 60.22 212 LYS A N 1
ATOM 1722 C CA . LYS A 1 212 ? -19.039 52.756 32.140 1.00 60.22 212 LYS A CA 1
ATOM 1723 C C . LYS A 1 212 ? -18.639 52.199 30.767 1.00 60.22 212 LYS A C 1
ATOM 1725 O O . LYS A 1 212 ? -18.342 53.009 29.897 1.00 60.22 212 LYS A O 1
ATOM 1730 N N . THR A 1 213 ? -18.629 50.877 30.560 1.00 58.72 213 THR A N 1
ATOM 1731 C CA . THR A 1 213 ? -18.394 50.286 29.226 1.00 58.72 213 THR A CA 1
ATOM 1732 C C . THR A 1 213 ? -19.568 50.509 28.281 1.00 58.72 213 THR A C 1
ATOM 1734 O O . THR A 1 213 ? -19.346 50.738 27.097 1.00 58.72 213 THR A O 1
ATOM 1737 N N . ASP A 1 214 ? -20.792 50.511 28.812 1.00 54.53 214 ASP A N 1
ATOM 1738 C CA . ASP A 1 214 ? -22.018 50.730 28.040 1.00 54.53 214 ASP A CA 1
ATOM 1739 C C . ASP A 1 214 ? -22.189 52.223 27.669 1.00 54.53 214 ASP A C 1
ATOM 1741 O O . ASP A 1 214 ? -22.667 52.552 26.586 1.00 54.53 214 ASP A O 1
ATOM 1745 N N . GLU A 1 215 ? -21.751 53.144 28.540 1.00 57.66 215 GLU A N 1
ATOM 1746 C CA . GLU A 1 215 ? -21.716 54.595 28.279 1.00 57.66 215 GLU A CA 1
ATOM 1747 C C . GLU A 1 215 ? -20.572 55.009 27.333 1.00 57.66 215 GLU A C 1
ATOM 1749 O O . GLU A 1 215 ? -20.730 55.938 26.538 1.00 57.66 215 GLU A O 1
ATOM 1754 N N . SER A 1 216 ? -19.419 54.329 27.375 1.00 53.16 216 SER A N 1
ATOM 1755 C CA . SER A 1 216 ? -18.348 54.505 26.387 1.00 53.16 216 SER A CA 1
ATOM 1756 C C . SER A 1 216 ? -18.635 53.659 25.145 1.00 53.16 216 SER A C 1
ATOM 1758 O O . SER A 1 216 ? -17.991 52.632 24.953 1.00 53.16 216 SER A O 1
ATOM 1760 N N . GLY A 1 217 ? -19.611 54.085 24.336 1.00 44.88 217 GLY A N 1
ATOM 1761 C CA . GLY A 1 217 ? -20.178 53.334 23.207 1.00 44.88 217 GLY A CA 1
ATOM 1762 C C . GLY A 1 217 ? -19.161 52.748 22.219 1.00 44.88 217 GLY A C 1
ATOM 1763 O O . GLY A 1 217 ? -18.891 53.323 21.166 1.00 44.88 217 GLY A O 1
ATOM 1764 N N . ILE A 1 218 ? -18.641 51.567 22.549 1.00 42.78 218 ILE A N 1
ATOM 1765 C CA . ILE A 1 218 ? -17.924 50.666 21.656 1.00 42.78 218 ILE A CA 1
ATOM 1766 C C . ILE A 1 218 ? -18.896 49.526 21.392 1.00 42.78 218 ILE A C 1
ATOM 1768 O O . ILE A 1 218 ? -19.015 48.594 22.187 1.00 42.78 218 ILE A O 1
ATOM 1772 N N . GLU A 1 219 ? -19.613 49.623 20.275 1.00 37.09 219 GLU A N 1
ATOM 1773 C CA . GLU A 1 219 ? -20.414 48.518 19.762 1.00 37.09 219 GLU A CA 1
ATOM 1774 C C . GLU A 1 219 ? -19.493 47.322 19.496 1.00 37.09 219 GLU A C 1
ATOM 1776 O O . GLU A 1 219 ? -18.802 47.255 18.474 1.00 37.09 219 GLU A O 1
ATOM 1781 N N . ILE A 1 220 ? -19.497 46.346 20.406 1.00 41.34 220 ILE A N 1
ATOM 1782 C CA . ILE A 1 220 ? -19.078 44.994 20.058 1.00 41.34 220 ILE A CA 1
ATOM 1783 C C . ILE A 1 220 ? -20.157 44.482 19.111 1.00 41.34 220 ILE A C 1
ATOM 1785 O O . ILE A 1 220 ? -21.200 43.996 19.545 1.00 41.34 220 ILE A O 1
ATOM 1789 N N . LYS A 1 221 ? -19.918 44.634 17.804 1.00 35.00 221 LYS A N 1
ATOM 1790 C CA . LYS A 1 221 ? -20.698 43.927 16.789 1.00 35.00 221 LYS A CA 1
ATOM 1791 C C . LYS A 1 221 ? -20.682 42.453 17.158 1.00 35.00 221 LYS A C 1
ATOM 1793 O O . LYS A 1 221 ? -19.601 41.889 17.328 1.00 35.00 221 LYS A O 1
ATOM 1798 N N . GLU A 1 222 ? -21.864 41.857 17.272 1.00 34.03 222 GLU A N 1
ATOM 1799 C CA . GLU A 1 222 ? -22.000 40.415 17.426 1.00 34.03 222 GLU A CA 1
ATOM 1800 C C . GLU A 1 222 ? -21.238 39.739 16.284 1.00 34.03 222 GLU A C 1
ATOM 1802 O O . GLU A 1 222 ? -21.666 39.758 15.125 1.00 34.03 222 GLU A O 1
ATOM 1807 N N . ILE A 1 223 ? -20.093 39.142 16.611 1.00 32.97 223 ILE A N 1
ATOM 1808 C CA . ILE A 1 223 ? -19.538 38.077 15.791 1.00 32.97 223 ILE A CA 1
ATOM 1809 C C . ILE A 1 223 ? -20.502 36.921 16.018 1.00 32.97 223 ILE A C 1
ATOM 1811 O O . ILE A 1 223 ? -20.404 36.215 17.017 1.00 32.97 223 ILE A O 1
ATOM 1815 N N . LYS A 1 224 ? -21.491 36.802 15.128 1.00 31.75 224 LYS A N 1
ATOM 1816 C CA . LYS A 1 224 ? -22.282 35.581 15.015 1.00 31.75 224 LYS A CA 1
ATOM 1817 C C . LYS A 1 224 ? -21.310 34.428 14.836 1.00 31.75 224 LYS A C 1
ATOM 1819 O O . LYS A 1 224 ? -20.430 34.515 13.979 1.00 31.75 224 LYS A O 1
ATOM 1824 N N . ASP A 1 225 ? -21.497 33.384 15.629 1.00 36.62 225 ASP A N 1
ATOM 1825 C CA . ASP A 1 225 ? -20.729 32.159 15.500 1.00 36.62 225 ASP A CA 1
ATOM 1826 C C . ASP A 1 225 ? -20.913 31.590 14.085 1.00 36.62 225 ASP A C 1
ATOM 1828 O O . ASP A 1 225 ? -21.998 31.164 13.690 1.00 36.62 225 ASP A O 1
ATOM 1832 N N . ALA A 1 226 ? -19.822 31.648 13.330 1.00 30.03 226 ALA A N 1
ATOM 1833 C CA . ALA A 1 226 ? -19.572 30.944 12.086 1.00 30.03 226 ALA A CA 1
ATOM 1834 C C . ALA A 1 226 ? -18.309 30.105 12.368 1.00 30.03 226 ALA A C 1
ATOM 1836 O O . ALA A 1 226 ? -17.315 30.652 12.849 1.00 30.03 226 ALA A O 1
ATOM 1837 N N . ASP A 1 227 ? -18.282 28.786 12.193 1.00 29.89 227 ASP A N 1
ATOM 1838 C CA . ASP A 1 227 ? -19.219 27.913 11.481 1.00 29.89 227 ASP A CA 1
ATOM 1839 C C . ASP A 1 227 ? -19.303 26.516 12.131 1.00 29.89 227 ASP A C 1
ATOM 1841 O O . ASP A 1 227 ? -18.611 26.210 13.101 1.00 29.89 227 ASP A O 1
ATOM 1845 N N . SER A 1 228 ? -20.096 25.664 11.473 1.00 35.88 228 SER A N 1
ATOM 1846 C CA . SER A 1 228 ? -19.886 24.220 11.318 1.00 35.88 228 SER A CA 1
ATOM 1847 C C . SER A 1 228 ? -20.588 23.268 12.292 1.00 35.88 228 SER A C 1
ATOM 1849 O O . SER A 1 228 ? -19.953 22.443 12.950 1.00 35.88 228 SER A O 1
ATOM 1851 N N . ASP A 1 229 ? -21.921 23.247 12.201 1.00 32.06 229 ASP A N 1
ATOM 1852 C CA . ASP A 1 229 ? -22.570 21.967 11.893 1.00 32.06 229 ASP A CA 1
ATOM 1853 C C . ASP A 1 229 ? -21.997 21.456 10.557 1.00 32.06 229 ASP A C 1
ATOM 1855 O O . ASP A 1 229 ? -22.142 22.107 9.519 1.00 32.06 229 ASP A O 1
ATOM 1859 N N . VAL A 1 230 ? -21.321 20.307 10.574 1.00 38.25 230 VAL A N 1
ATOM 1860 C CA . VAL A 1 230 ? -20.960 19.572 9.356 1.00 38.25 230 VAL A CA 1
ATOM 1861 C C . VAL A 1 230 ? -21.883 18.376 9.265 1.00 38.25 230 VAL A C 1
ATOM 1863 O O . VAL A 1 230 ? -21.665 17.397 9.974 1.00 38.25 230 VAL A O 1
ATOM 1866 N N . ASP A 1 231 ? -22.860 18.412 8.356 1.00 31.17 231 ASP A N 1
ATOM 1867 C CA . ASP A 1 231 ? -23.413 17.154 7.872 1.00 31.17 231 ASP A CA 1
ATOM 1868 C C . ASP A 1 231 ? -23.943 17.167 6.429 1.00 31.17 231 ASP A C 1
ATOM 1870 O O . ASP A 1 231 ? -24.676 18.043 5.977 1.00 31.17 231 ASP A O 1
ATOM 1874 N N . THR A 1 232 ? -23.611 16.078 5.742 1.00 32.16 232 THR A N 1
ATOM 1875 C CA . THR A 1 232 ? -24.193 15.552 4.498 1.00 32.16 232 THR A CA 1
ATOM 1876 C C . THR A 1 232 ? -24.160 16.340 3.167 1.00 32.16 232 THR A C 1
ATOM 1878 O O . THR A 1 232 ? -25.059 17.103 2.845 1.00 32.16 232 THR A O 1
ATOM 1881 N N . LYS A 1 233 ? -23.280 15.836 2.279 1.00 32.38 233 LYS A N 1
ATOM 1882 C CA . LYS A 1 233 ? -23.572 15.331 0.907 1.00 32.38 233 LYS A CA 1
ATOM 1883 C C . LYS A 1 233 ? -23.960 16.305 -0.228 1.00 32.38 233 LYS A C 1
ATOM 1885 O O . LYS A 1 233 ? -24.829 17.150 -0.078 1.00 32.38 233 LYS A O 1
ATOM 1890 N N . LYS A 1 234 ? -23.541 15.879 -1.442 1.00 28.94 234 LYS A N 1
ATOM 1891 C CA . LYS A 1 234 ? -24.181 16.140 -2.760 1.00 28.94 234 LYS A CA 1
ATOM 1892 C C . LYS A 1 234 ? -23.970 17.594 -3.286 1.00 28.94 234 LYS A C 1
ATOM 1894 O O . LYS A 1 234 ? -23.905 18.517 -2.499 1.00 28.94 234 LYS A O 1
ATOM 1899 N N . GLU A 1 235 ? -23.789 17.910 -4.576 1.00 27.44 235 GLU A N 1
ATOM 1900 C CA . GLU A 1 235 ? -24.010 17.189 -5.837 1.00 27.44 235 GLU A CA 1
ATOM 1901 C C . GLU A 1 235 ? -22.928 17.433 -6.912 1.00 27.44 235 GLU A C 1
ATOM 1903 O O . GLU A 1 235 ? -22.277 18.467 -7.010 1.00 27.44 235 GLU A O 1
ATOM 1908 N N . THR A 1 236 ? -22.844 16.428 -7.774 1.00 27.39 236 THR A N 1
ATOM 1909 C CA . THR A 1 236 ? -22.568 16.433 -9.213 1.00 27.39 236 THR A CA 1
ATOM 1910 C C . THR A 1 236 ? -22.942 17.678 -10.047 1.00 27.39 236 THR A C 1
ATOM 1912 O O . THR A 1 236 ? -24.103 18.073 -10.103 1.00 27.39 236 THR A O 1
ATOM 1915 N N . SER A 1 237 ? -22.017 18.022 -10.956 1.00 27.91 237 SER A N 1
ATOM 1916 C CA . SER A 1 237 ? -22.233 18.314 -12.396 1.00 27.91 237 SER A CA 1
ATOM 1917 C C . SER A 1 237 ? -22.654 19.708 -12.910 1.00 27.91 237 SER A C 1
ATOM 1919 O O . SER A 1 237 ? -23.519 20.387 -12.369 1.00 27.91 237 SER A O 1
ATOM 1921 N N . SER A 1 238 ? -22.128 19.999 -14.114 1.00 28.22 238 SER A N 1
ATOM 1922 C CA . SER A 1 238 ? -22.521 21.056 -15.069 1.00 28.22 238 SER A CA 1
ATOM 1923 C C . SER A 1 238 ? -22.125 22.504 -14.707 1.00 28.22 238 SER A C 1
ATOM 1925 O O . SER A 1 238 ? -22.015 22.836 -13.538 1.00 28.22 238 SER A O 1
ATOM 1927 N N . SER A 1 239 ? -21.944 23.450 -15.641 1.00 27.81 239 SER A N 1
ATOM 1928 C CA . SER A 1 239 ? -21.449 23.446 -17.041 1.00 27.81 239 SER A CA 1
ATOM 1929 C C . SER A 1 239 ? -21.362 24.915 -17.527 1.00 27.81 239 SER A C 1
ATOM 1931 O O . SER A 1 239 ? -21.943 25.776 -16.876 1.00 27.81 239 SE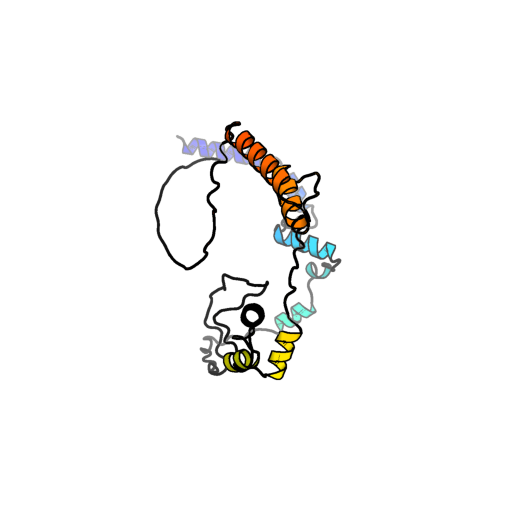R A O 1
ATOM 1933 N N . LEU A 1 240 ? -20.737 25.171 -18.694 1.00 28.44 240 LEU A N 1
ATOM 1934 C CA . LEU A 1 240 ? -20.716 26.457 -19.445 1.00 28.44 240 LEU A CA 1
ATOM 1935 C C . LEU A 1 240 ? -19.877 27.618 -18.841 1.00 28.44 240 LEU A C 1
ATOM 1937 O O . LEU A 1 240 ? -19.705 27.689 -17.632 1.00 28.44 240 LEU A O 1
ATOM 1941 N N . SER A 1 241 ? -19.394 28.627 -19.590 1.00 26.72 241 SER A N 1
ATOM 1942 C CA . SER A 1 241 ? -18.797 28.698 -20.953 1.00 26.72 241 SER A CA 1
ATOM 1943 C C . SER A 1 241 ? -18.402 30.155 -21.293 1.00 26.72 241 SER A C 1
ATOM 1945 O O . SER A 1 241 ? -19.283 31.009 -21.246 1.00 26.72 241 SER A O 1
ATOM 1947 N N . SER A 1 242 ? -17.155 30.416 -21.721 1.00 32.69 242 SER A N 1
ATOM 1948 C CA . SER A 1 242 ? -16.707 31.522 -22.622 1.00 32.69 242 SER A CA 1
ATOM 1949 C C . SER A 1 242 ? -15.160 31.500 -22.683 1.00 32.69 242 SER A C 1
ATOM 1951 O O . SER A 1 242 ? -14.539 31.393 -21.630 1.00 32.69 242 SER A O 1
ATOM 1953 N N . GLU A 1 243 ? -14.444 31.429 -23.818 1.00 32.62 243 GLU A N 1
ATOM 1954 C CA . GLU A 1 243 ? -14.328 32.411 -24.933 1.00 32.62 243 GLU A CA 1
ATOM 1955 C C . GLU A 1 243 ? -13.914 33.826 -24.461 1.00 32.62 243 GLU A C 1
ATOM 1957 O O . GLU A 1 243 ? -14.537 34.341 -23.544 1.00 32.62 243 GLU A O 1
ATOM 1962 N N . GLU A 1 244 ? -12.939 34.583 -24.993 1.00 33.72 244 GLU A N 1
ATOM 1963 C CA . GLU A 1 244 ? -11.774 34.392 -25.905 1.00 33.72 244 GLU A CA 1
ATOM 1964 C C . GLU A 1 244 ? -10.501 34.906 -25.120 1.00 33.72 244 GLU A C 1
ATOM 1966 O O . GLU A 1 244 ? -10.609 35.213 -23.939 1.00 33.72 244 GLU A O 1
ATOM 1971 N N . SER A 1 245 ? -9.248 35.024 -25.593 1.00 37.00 245 SER A N 1
ATOM 1972 C CA . SER A 1 245 ? -8.756 35.358 -26.933 1.00 37.00 245 SER A CA 1
ATOM 1973 C C . SER A 1 245 ? -7.335 34.852 -27.269 1.00 37.00 245 SER A C 1
ATOM 1975 O O . SER A 1 245 ? -6.548 34.453 -26.413 1.00 37.00 245 SER A O 1
ATOM 1977 N N . LYS A 1 246 ? -7.043 34.886 -28.573 1.00 41.19 246 LYS A N 1
ATOM 1978 C CA . LYS A 1 246 ? -5.797 34.582 -29.306 1.00 41.19 246 LYS A CA 1
ATOM 1979 C C . LYS A 1 246 ? -4.532 35.420 -28.983 1.00 41.19 246 LYS A C 1
ATOM 1981 O O . LYS A 1 246 ? -4.590 36.561 -28.542 1.00 41.19 246 LYS A O 1
ATOM 1986 N N . THR A 1 247 ? -3.423 34.898 -29.535 1.00 41.97 247 THR A N 1
ATOM 1987 C CA . THR A 1 247 ? -2.240 35.558 -30.161 1.00 41.97 247 THR A CA 1
ATOM 1988 C C . THR A 1 247 ? -0.976 35.930 -29.364 1.00 41.97 247 THR A C 1
ATOM 1990 O O . THR A 1 247 ? -0.994 36.790 -28.496 1.00 41.97 247 THR A O 1
ATOM 1993 N N . ASN A 1 248 ? 0.146 35.423 -29.912 1.00 39.09 248 ASN A N 1
ATOM 1994 C CA . ASN A 1 248 ? 1.550 35.867 -29.814 1.00 39.09 248 ASN A CA 1
ATOM 1995 C C . ASN A 1 248 ? 2.214 35.714 -28.425 1.00 39.09 248 ASN A C 1
ATOM 1997 O O . ASN A 1 248 ? 1.693 36.170 -27.418 1.00 39.09 248 ASN A O 1
ATOM 2001 N N . ARG A 1 249 ? 3.403 35.111 -28.319 1.00 37.59 249 ARG A N 1
ATOM 2002 C CA . ARG A 1 249 ? 4.581 35.268 -29.193 1.00 37.59 249 ARG A CA 1
ATOM 2003 C C . ARG A 1 249 ? 5.517 34.058 -29.134 1.00 37.59 249 ARG A C 1
ATOM 2005 O O . ARG A 1 249 ? 5.562 33.429 -28.059 1.00 37.59 249 ARG A O 1
#

Secondary structure (DSSP, 8-state):
-HHHHHHHHHHHHHHHHTTTHHHHHHHHHTSSSPPPPPPPHHHHHHHHHHHHTT---TTTSS--HHHHHHHHH-----PSSPP-------TTSPPP---PPPS--GGGS---TTS-PPTT---HHHHHHHHHHHHH-TTTS-HHHHHHHHT--HHHHHHHHHHSPPP------PPPPTTTS-HHHHHHHHHHHTTTS--HHHHHHHHHHHHHHHHTT--------------------------------

Radius of gyration: 40.87 Å; chains: 1; bounding box: 65×76×116 Å

Sequence (249 aa):
MGQIITKIYSMTAREVKMVNIERRAEKVISKDKPTPAPMYPSTIKELERLKEEQISTEHLDKKDKQLDEYLKKVYVSTPDPAPKSERPVNPERPLPLSRHTDEEVTYGYSESEEQHIPPGRVSLKQALQFISDSQSDPDKHTSTAIAAQYKLDINTTNDILEHFKMFNVHIQKKEKDPALMSKYEQLQLKIKHMSMYNAPEVFKEMNLLKKKTDESGIEIKEIKDADSDVDTKKETSSSLSSEESKTNR

Organism: NCBI:txid320908